Protein AF-A0A2E5UQ57-F1 (afdb_monomer)

Secondary structure (DSSP, 8-state):
-HHHHHHHHHHHHTT-TTSSS---------HHHHHHHHHHHHHTT-HHHHHHHHHHHHHH--S-S--HHHHHHHHHHHHHHHHTTTTSS-HHHHHHHHHHHHHHHT--TTHHHHHHHHHHH--STT--SSHHHHHHHHHHHHHHHHHHHH-TT----HHHHHHHHHHHHHH-TT-BTTTT-PPPTTS-----BHHHHHHHHHHHHHHTT-HHHHHHHHHTSTTGGGG---SSS---HHHHHHHHHHHTTS---

Radius of gyration: 22.96 Å; Cα contacts (8 Å, |Δi|>4): 269; chains: 1; bounding box: 76×49×54 Å

Nearest PDB structures (foldseek):
  3q5m-assembly1_A  TM=4.439E-01  e=1.462E-01  Escherichia coli K-12
  5w5h-assembly1_A  TM=3.289E-01  e=7.372E-02  Homo sapiens
  4in3-assembly1_D  TM=2.917E-01  e=8.679E-01  Saccharomyces cerevisiae

Solvent-accessible surface area (backbone atoms only — not comparable to full-atom values): 14410 Å² total; per-residue (Å²): 114,74,72,61,51,54,56,55,49,53,60,55,64,75,68,55,74,87,80,71,91,54,88,71,75,93,62,78,82,41,40,66,55,20,51,47,52,16,45,36,29,44,67,70,72,36,46,70,61,14,49,49,30,35,50,46,26,70,74,73,35,85,86,59,98,60,58,55,57,50,33,25,46,47,13,50,47,26,41,58,52,19,56,78,28,64,96,49,93,50,52,69,56,25,51,53,24,44,53,50,13,53,57,29,38,66,63,62,76,64,51,71,59,35,31,57,46,39,64,74,70,56,86,55,99,44,54,57,39,58,49,43,57,58,53,20,52,52,51,46,50,52,54,51,54,49,39,48,77,71,37,96,81,50,85,60,56,67,70,59,52,52,51,52,52,51,48,49,52,70,76,36,76,81,41,48,68,53,59,42,46,68,57,20,97,90,69,46,76,73,92,46,32,44,68,50,54,46,52,49,51,20,51,51,29,44,76,72,68,38,52,50,63,16,41,53,47,42,61,71,36,79,87,48,45,80,64,70,76,74,56,92,58,80,86,44,74,69,54,49,48,54,51,50,62,58,62,58,74,64,74,91,122

Foldseek 3Di:
DVVVVVVVVVVVVVPDPPPPDDPPPPDDCALVNLQQVLQQCVVVVNLVSSLVSLVCSVVVHDLDPDSLLSLLSLLVSLQVVLVVCPPHPPVVSNVVSLVSSLVSLPDDPPLVVQLVCQVPPPPDPLGDSNLSVLSSQVSNLVSLLVCVVPPPPRPGDVVVSLVSLVVSLVVCVFADNSRSYDAHPVRHDQGDGSLNSLLVSLVSCLVVVVNLVSVVSQCVRPVLVVLVQDSPDDDDPVSNVSSCVSSVPDDND

pLDDT: mean 85.2, std 15.58, range [35.97, 98.31]

Mean predicted aligned error: 8.98 Å

Structure (mmCIF, N/CA/C/O backbone):
data_AF-A0A2E5UQ57-F1
#
_entry.id   AF-A0A2E5UQ57-F1
#
loop_
_atom_site.group_PDB
_atom_site.id
_atom_site.type_symbol
_atom_site.label_atom_id
_atom_site.label_alt_id
_atom_site.label_comp_id
_atom_site.label_asym_id
_atom_site.label_entity_id
_atom_site.label_seq_id
_atom_site.pdbx_PDB_ins_code
_atom_site.Cartn_x
_atom_site.Cartn_y
_atom_site.Cartn_z
_atom_site.occupancy
_atom_site.B_iso_or_equiv
_atom_site.auth_seq_id
_atom_site.auth_comp_id
_atom_site.auth_asym_id
_atom_site.auth_atom_id
_atom_site.pdbx_PDB_model_num
ATOM 1 N N . MET A 1 1 ? 50.161 -32.351 -18.293 1.00 50.28 1 MET A N 1
ATOM 2 C CA . MET A 1 1 ? 49.317 -32.406 -19.510 1.00 50.28 1 MET A CA 1
ATOM 3 C C . MET A 1 1 ? 47.848 -32.733 -19.232 1.00 50.28 1 MET A C 1
ATOM 5 O O . MET A 1 1 ? 47.012 -32.069 -19.817 1.00 50.28 1 MET A O 1
ATOM 9 N N . LYS A 1 2 ? 47.493 -33.642 -18.305 1.00 45.88 2 LYS A N 1
ATOM 10 C CA . LYS A 1 2 ? 46.075 -33.927 -17.973 1.00 45.88 2 LYS A CA 1
ATOM 11 C C . LYS A 1 2 ? 45.285 -32.736 -17.386 1.00 45.88 2 LYS A C 1
ATOM 13 O O . LYS A 1 2 ? 44.123 -32.576 -17.715 1.00 45.88 2 LYS A O 1
ATOM 18 N N . LYS A 1 3 ? 45.921 -31.864 -16.587 1.00 48.56 3 LYS A N 1
ATOM 19 C CA . LYS A 1 3 ? 45.249 -30.699 -15.966 1.00 48.56 3 LYS A CA 1
ATOM 20 C C . LYS A 1 3 ? 44.938 -29.545 -16.938 1.00 48.56 3 LYS A C 1
ATOM 22 O O . LYS A 1 3 ? 43.965 -28.841 -16.731 1.00 48.56 3 LYS A O 1
ATOM 27 N N . ILE A 1 4 ? 45.724 -29.384 -18.008 1.00 58.31 4 ILE A N 1
ATOM 28 C CA . ILE A 1 4 ? 45.502 -28.338 -19.030 1.00 58.31 4 ILE A CA 1
ATOM 29 C C . ILE A 1 4 ? 44.366 -28.747 -19.982 1.00 58.31 4 ILE A C 1
ATOM 31 O O . ILE A 1 4 ? 43.589 -27.907 -20.417 1.00 58.31 4 ILE A O 1
ATOM 35 N N . ILE A 1 5 ? 44.216 -30.052 -20.233 1.00 56.56 5 ILE A N 1
ATOM 36 C CA . ILE A 1 5 ? 43.136 -30.604 -21.061 1.00 56.56 5 ILE A CA 1
ATOM 37 C C . ILE A 1 5 ? 41.765 -30.420 -20.390 1.00 56.56 5 ILE A C 1
ATOM 39 O O . ILE A 1 5 ? 40.806 -30.101 -21.080 1.00 56.56 5 ILE A O 1
ATOM 43 N N . CYS A 1 6 ? 41.670 -30.533 -19.058 1.00 55.44 6 CYS A N 1
ATOM 44 C CA . CYS A 1 6 ? 40.424 -30.255 -18.329 1.00 55.44 6 CYS A CA 1
ATOM 45 C C . CYS A 1 6 ? 39.986 -28.785 -18.430 1.00 55.44 6 CYS A C 1
ATOM 47 O O . CYS A 1 6 ? 38.798 -28.523 -18.555 1.00 55.44 6 CYS A O 1
ATOM 49 N N . ILE A 1 7 ? 40.932 -27.839 -18.422 1.00 59.50 7 ILE A N 1
ATOM 50 C CA . ILE A 1 7 ? 40.622 -26.406 -18.559 1.00 59.50 7 ILE A CA 1
ATOM 51 C C . ILE A 1 7 ? 40.141 -26.101 -19.984 1.00 59.50 7 ILE A C 1
ATOM 53 O O . ILE A 1 7 ? 39.163 -25.387 -20.162 1.00 59.50 7 ILE A O 1
ATOM 57 N N . TYR A 1 8 ? 40.763 -26.707 -20.998 1.00 54.94 8 TYR A N 1
ATOM 58 C CA . TYR A 1 8 ? 40.336 -26.540 -22.391 1.00 54.94 8 TYR A CA 1
ATOM 59 C C . TYR A 1 8 ? 38.981 -27.212 -22.680 1.00 54.94 8 TYR A C 1
ATOM 61 O O . TYR A 1 8 ? 38.191 -26.688 -23.453 1.00 54.94 8 TYR A O 1
ATOM 69 N N . LEU A 1 9 ? 38.678 -28.342 -22.029 1.00 56.22 9 LEU A N 1
ATOM 70 C CA . LEU A 1 9 ? 37.366 -28.995 -22.111 1.00 56.22 9 LEU A CA 1
ATOM 71 C C . LEU A 1 9 ? 36.252 -28.161 -21.468 1.00 56.22 9 LEU A C 1
ATOM 73 O O . LEU A 1 9 ? 35.160 -28.119 -22.023 1.00 56.22 9 LEU A O 1
ATOM 77 N N . LEU A 1 10 ? 36.525 -27.469 -20.356 1.00 57.84 10 LEU A N 1
ATOM 78 C CA . LEU A 1 10 ? 35.550 -26.567 -19.731 1.00 57.84 10 LEU A CA 1
ATOM 79 C C . LEU A 1 10 ? 35.256 -25.343 -20.611 1.00 57.84 10 LEU A C 1
ATOM 81 O O . LEU A 1 10 ? 34.096 -24.982 -20.752 1.00 57.84 10 LEU A O 1
ATOM 85 N N . PHE A 1 11 ? 36.270 -24.782 -21.281 1.00 56.91 11 PHE A N 1
ATOM 86 C CA . PHE A 1 11 ? 36.090 -23.664 -22.220 1.00 56.91 11 PHE A CA 1
ATOM 87 C C . PHE A 1 11 ? 35.356 -24.040 -23.519 1.00 56.91 11 PHE A C 1
ATOM 89 O O . PHE A 1 11 ? 34.727 -23.189 -24.137 1.00 56.91 11 PHE A O 1
ATOM 96 N N . VAL A 1 12 ? 35.444 -25.298 -23.964 1.00 56.09 12 VAL A N 1
ATOM 97 C CA . VAL A 1 12 ? 34.748 -25.765 -25.180 1.00 56.09 12 VAL A CA 1
ATOM 98 C C . VAL A 1 12 ? 33.316 -26.214 -24.869 1.00 56.09 12 VAL A C 1
ATOM 100 O O . VAL A 1 12 ? 32.432 -26.043 -25.704 1.00 56.09 12 VAL A O 1
ATOM 103 N N . LEU A 1 13 ? 33.062 -26.742 -23.666 1.00 50.97 13 LEU A N 1
ATOM 104 C CA . LEU A 1 13 ? 31.709 -27.067 -23.200 1.00 50.97 13 LEU A CA 1
ATOM 105 C C . LEU A 1 13 ? 30.900 -25.821 -22.812 1.00 50.97 13 LEU A C 1
ATOM 107 O O . LEU A 1 13 ? 29.682 -25.860 -22.907 1.00 50.97 13 LEU A O 1
ATOM 111 N N . SER A 1 14 ? 31.552 -24.711 -22.453 1.00 50.28 14 SER A N 1
ATOM 112 C CA . SER A 1 14 ? 30.885 -23.430 -22.181 1.00 50.28 14 SER A CA 1
ATOM 113 C C . SER A 1 14 ? 30.552 -22.616 -23.441 1.00 50.28 14 SER A C 1
ATOM 115 O O . SER A 1 14 ? 30.181 -21.455 -23.330 1.00 50.28 14 SER A O 1
ATOM 117 N N . CYS A 1 15 ? 30.758 -23.163 -24.645 1.00 48.81 15 CYS A N 1
ATOM 118 C CA . CYS A 1 15 ? 30.632 -22.413 -25.901 1.00 48.81 15 CYS A CA 1
ATOM 119 C C . CYS A 1 15 ? 29.845 -23.169 -26.984 1.00 48.81 15 CYS A C 1
ATOM 121 O O . CYS A 1 15 ? 30.069 -22.974 -28.179 1.00 48.81 15 CYS A O 1
ATOM 123 N N . ASN A 1 16 ? 28.931 -24.057 -26.583 1.00 36.78 16 ASN A N 1
ATOM 124 C CA . ASN A 1 16 ? 27.982 -24.670 -27.508 1.00 36.78 16 ASN A CA 1
ATOM 125 C C . ASN A 1 16 ? 26.602 -24.808 -26.831 1.00 36.78 16 ASN A C 1
ATOM 127 O O . ASN A 1 16 ? 26.370 -25.796 -26.132 1.00 36.78 16 ASN A O 1
ATOM 131 N N . PRO A 1 17 ? 25.692 -23.832 -27.006 1.00 44.03 17 PRO A N 1
ATOM 132 C CA . PRO A 1 17 ? 24.474 -23.718 -26.198 1.00 44.03 17 PRO A CA 1
ATOM 133 C C . PRO A 1 17 ? 23.373 -24.720 -26.589 1.00 44.03 17 PRO A C 1
ATOM 135 O O . PRO A 1 17 ? 22.333 -24.784 -25.957 1.00 44.03 17 PRO A O 1
ATOM 138 N N . SER A 1 18 ? 23.579 -25.553 -27.611 1.00 39.47 18 SER A N 1
ATOM 139 C CA . SER A 1 18 ? 22.487 -26.315 -28.237 1.00 39.47 18 SER A CA 1
ATOM 140 C C . SER A 1 18 ? 22.298 -27.759 -27.745 1.00 39.47 18 SER A C 1
ATOM 142 O O . SER A 1 18 ? 21.465 -28.472 -28.301 1.00 39.47 18 SER A O 1
ATOM 144 N N . TRP A 1 19 ? 23.046 -28.238 -26.738 1.00 44.38 19 TRP A N 1
ATOM 145 C CA . TRP A 1 19 ? 22.955 -29.654 -26.317 1.00 44.38 19 TRP A CA 1
ATOM 146 C C . TRP A 1 19 ? 22.793 -29.909 -24.809 1.00 44.38 19 TRP A C 1
ATOM 148 O O . TRP A 1 19 ? 22.501 -31.037 -24.415 1.00 44.38 19 TRP A O 1
ATOM 158 N N . PHE A 1 20 ? 22.903 -28.887 -23.961 1.00 38.56 20 PHE A N 1
ATOM 159 C CA . PHE A 1 20 ? 22.603 -28.988 -22.529 1.00 38.56 20 PHE A CA 1
ATOM 160 C C . PHE A 1 20 ? 21.553 -27.944 -22.137 1.00 38.56 20 PHE A C 1
ATOM 162 O O . PHE A 1 20 ? 21.868 -26.957 -21.497 1.00 38.56 20 PHE A O 1
ATOM 169 N N . GLY A 1 21 ? 20.314 -28.189 -22.571 1.00 37.03 21 GLY A N 1
ATOM 170 C CA . GLY A 1 21 ? 19.053 -27.798 -21.925 1.00 37.03 21 GLY A CA 1
ATOM 171 C C . GLY A 1 21 ? 19.007 -26.571 -21.010 1.00 37.03 21 GLY A C 1
ATOM 172 O O . GLY A 1 21 ? 18.523 -26.704 -19.892 1.00 37.03 21 GLY A O 1
ATOM 173 N N . LEU A 1 22 ? 19.427 -25.413 -21.503 1.00 35.97 22 LEU A N 1
ATOM 174 C CA . LEU A 1 22 ? 18.891 -24.109 -21.136 1.00 35.97 22 LEU A CA 1
ATOM 175 C C . LEU A 1 22 ? 18.822 -23.346 -22.456 1.00 35.97 22 LEU A C 1
ATOM 177 O O . LEU A 1 22 ? 19.858 -22.969 -23.003 1.00 35.97 22 LEU A O 1
ATOM 181 N N . ASP A 1 23 ? 17.622 -23.186 -23.008 1.00 36.41 23 ASP A N 1
ATOM 182 C CA . ASP A 1 23 ? 17.391 -22.059 -23.904 1.00 36.41 23 ASP A CA 1
ATOM 183 C C . ASP A 1 23 ? 17.504 -20.821 -23.001 1.00 36.41 23 ASP A C 1
ATOM 185 O O . ASP A 1 23 ? 16.518 -20.370 -22.430 1.00 36.41 23 ASP A O 1
ATOM 189 N N . GLU A 1 24 ? 18.733 -20.348 -22.761 1.00 41.22 24 GLU A N 1
ATOM 190 C CA . GLU A 1 24 ? 18.940 -18.984 -22.287 1.00 41.22 24 GLU A CA 1
ATOM 191 C C . GLU A 1 24 ? 18.297 -18.107 -23.353 1.00 41.22 24 GLU A C 1
ATOM 193 O O . GLU A 1 24 ? 18.766 -18.059 -24.495 1.00 41.22 24 GLU A O 1
ATOM 198 N N . GLU A 1 25 ? 17.167 -17.495 -23.017 1.00 41.41 25 GLU A N 1
ATOM 199 C CA . GLU A 1 25 ? 16.571 -16.474 -23.853 1.00 41.41 25 GLU A CA 1
ATOM 200 C C . GLU A 1 25 ? 17.659 -15.419 -24.069 1.00 41.41 25 GLU A C 1
ATOM 202 O O . GLU A 1 25 ? 18.120 -14.769 -23.134 1.00 41.41 25 GLU A O 1
ATOM 207 N N . ILE A 1 26 ? 18.154 -15.309 -25.304 1.00 41.38 26 ILE A N 1
ATOM 208 C CA . ILE A 1 26 ? 19.153 -14.312 -25.707 1.00 41.38 26 ILE A CA 1
ATOM 209 C C . ILE A 1 26 ? 18.414 -12.968 -25.843 1.00 41.38 26 ILE A C 1
ATOM 211 O O . ILE A 1 26 ? 18.356 -12.369 -26.917 1.00 41.38 26 ILE A O 1
ATOM 215 N N . GLY A 1 27 ? 17.762 -12.549 -24.762 1.00 55.09 27 GLY A N 1
ATOM 216 C CA . GLY A 1 27 ? 17.191 -11.231 -24.563 1.00 55.09 27 GLY A CA 1
ATOM 217 C C . GLY A 1 27 ? 18.235 -10.342 -23.900 1.00 55.09 27 GLY A C 1
ATOM 218 O O . GLY A 1 27 ? 19.006 -10.784 -23.049 1.00 55.09 27 GLY A O 1
ATOM 219 N N . ILE A 1 28 ? 18.309 -9.084 -24.324 1.00 68.75 28 ILE A N 1
ATOM 220 C CA . ILE A 1 28 ? 18.987 -8.061 -23.527 1.00 68.75 28 ILE A CA 1
ATOM 221 C C . ILE A 1 28 ? 18.106 -7.874 -22.291 1.00 68.75 28 ILE A C 1
ATOM 223 O O . ILE A 1 28 ? 16.923 -7.611 -22.472 1.00 68.75 28 ILE A O 1
ATOM 227 N N . TYR A 1 29 ? 18.669 -8.039 -21.089 1.00 79.38 29 TYR A N 1
ATOM 228 C CA . TYR A 1 29 ? 17.967 -7.768 -19.831 1.00 79.38 29 TYR A CA 1
ATOM 229 C C . TYR A 1 29 ? 17.327 -6.377 -19.894 1.00 79.38 29 TYR A C 1
ATOM 231 O O . TYR A 1 29 ? 18.040 -5.378 -20.017 1.00 79.38 29 TYR A O 1
ATOM 239 N N . SER A 1 30 ? 15.998 -6.348 -19.891 1.00 86.44 30 SER A N 1
ATOM 240 C CA . SER A 1 30 ? 15.190 -5.141 -20.040 1.00 86.44 30 SER A CA 1
ATOM 241 C C . SER A 1 30 ? 14.750 -4.594 -18.687 1.00 86.44 30 SER A C 1
ATOM 243 O O . SER A 1 30 ? 14.771 -5.298 -17.671 1.00 86.44 30 SER A O 1
ATOM 245 N N . TYR A 1 31 ? 14.289 -3.345 -18.680 1.00 87.94 31 TYR A N 1
ATOM 246 C CA . TYR A 1 31 ? 13.636 -2.748 -17.516 1.00 87.94 31 TYR A CA 1
ATOM 247 C C . TYR A 1 31 ? 12.517 -3.649 -16.961 1.00 87.94 31 TYR A C 1
ATOM 249 O O . TYR A 1 31 ? 12.440 -3.902 -15.759 1.00 87.94 31 TYR A O 1
ATOM 257 N N . HIS A 1 32 ? 11.673 -4.184 -17.846 1.00 86.38 32 HIS A N 1
ATOM 258 C CA . HIS A 1 32 ? 10.521 -4.998 -17.464 1.00 86.38 32 HIS A CA 1
ATOM 259 C C . HIS A 1 32 ? 10.899 -6.395 -16.954 1.00 86.38 32 HIS A C 1
ATOM 261 O O . HIS A 1 32 ? 10.228 -6.893 -16.048 1.00 86.38 32 HIS A O 1
ATOM 267 N N . ASP A 1 33 ? 11.979 -6.998 -17.467 1.00 86.50 33 ASP A N 1
ATOM 268 C CA . ASP A 1 33 ? 12.486 -8.281 -16.954 1.00 86.50 33 ASP A CA 1
ATOM 269 C C . ASP A 1 33 ? 12.888 -8.150 -15.487 1.00 86.50 33 ASP A C 1
ATOM 271 O O . ASP A 1 33 ? 12.562 -8.999 -14.660 1.00 86.50 33 ASP A O 1
ATOM 275 N N . GLY A 1 34 ? 13.550 -7.048 -15.138 1.00 90.38 34 GLY A N 1
ATOM 276 C CA . GLY A 1 34 ? 13.954 -6.803 -13.765 1.00 90.38 34 GLY A CA 1
ATOM 277 C C . GLY A 1 34 ? 12.789 -6.554 -12.810 1.00 90.38 34 GLY A C 1
ATOM 278 O O . GLY A 1 34 ? 12.824 -7.038 -11.679 1.00 90.38 34 GLY A O 1
ATOM 279 N N . LEU A 1 35 ? 11.713 -5.896 -13.259 1.00 90.94 35 LEU A N 1
ATOM 280 C CA . LEU A 1 35 ? 10.471 -5.828 -12.478 1.00 90.94 35 LEU A CA 1
ATOM 281 C C . LEU A 1 35 ? 9.862 -7.218 -12.273 1.00 90.94 35 LEU A C 1
ATOM 283 O O . LEU A 1 35 ? 9.427 -7.536 -11.166 1.00 90.94 35 LEU A O 1
ATOM 287 N N . ALA A 1 36 ? 9.833 -8.048 -13.315 1.00 89.12 36 ALA A N 1
ATOM 288 C CA . ALA A 1 36 ? 9.269 -9.388 -13.228 1.00 89.12 36 ALA A CA 1
ATOM 289 C C . ALA A 1 36 ? 10.067 -10.284 -12.267 1.00 89.12 36 ALA A C 1
ATOM 291 O O . ALA A 1 36 ? 9.480 -10.875 -11.360 1.00 89.12 36 ALA A O 1
ATOM 292 N N . PHE A 1 37 ? 11.396 -10.319 -12.394 1.00 90.94 37 PHE A N 1
ATOM 293 C CA . PHE A 1 37 ? 12.261 -11.097 -11.500 1.00 90.94 37 PHE A CA 1
ATOM 294 C C . PHE A 1 37 ? 12.242 -10.587 -10.061 1.00 90.94 37 PHE A C 1
ATOM 296 O O . PHE A 1 37 ? 12.379 -11.378 -9.126 1.00 90.94 37 PHE A O 1
ATOM 303 N N . ALA A 1 38 ? 12.038 -9.284 -9.853 1.00 94.56 38 ALA A N 1
ATOM 304 C CA . ALA A 1 38 ? 11.854 -8.748 -8.514 1.00 94.56 38 ALA A CA 1
ATOM 305 C C . ALA A 1 38 ? 10.579 -9.283 -7.852 1.00 94.56 38 ALA A C 1
ATOM 307 O O . ALA A 1 38 ? 10.631 -9.699 -6.696 1.00 94.56 38 ALA A O 1
ATOM 308 N N . TRP A 1 39 ? 9.453 -9.313 -8.575 1.00 93.06 39 TRP A N 1
ATOM 309 C CA . TRP A 1 39 ? 8.210 -9.892 -8.058 1.00 93.06 39 TRP A CA 1
ATOM 310 C C . TRP A 1 39 ? 8.324 -11.400 -7.837 1.00 93.06 39 TRP A C 1
ATOM 312 O O . TRP A 1 39 ? 7.863 -11.888 -6.811 1.00 93.06 39 TRP A O 1
ATOM 322 N N . GLU A 1 40 ? 8.995 -12.127 -8.730 1.00 91.31 40 GLU A N 1
ATOM 323 C CA . GLU A 1 40 ? 9.282 -13.550 -8.522 1.00 91.31 40 GLU A CA 1
ATOM 324 C C . GLU A 1 40 ? 10.086 -13.774 -7.231 1.00 91.31 40 GLU A C 1
ATOM 326 O O . GLU A 1 40 ? 9.649 -14.517 -6.354 1.00 91.31 40 GLU A O 1
ATOM 331 N N . SER A 1 41 ? 11.190 -13.042 -7.054 1.00 94.19 41 SER A N 1
ATOM 332 C CA . SER A 1 41 ? 12.039 -13.124 -5.852 1.00 94.19 41 SER A CA 1
ATOM 333 C C . SER A 1 41 ? 11.291 -12.728 -4.576 1.00 94.19 41 SER A C 1
ATOM 335 O O . SER A 1 41 ? 11.515 -13.303 -3.512 1.00 94.19 41 SER A O 1
ATOM 337 N N . PHE A 1 42 ? 10.379 -11.756 -4.672 1.00 95.56 42 PHE A N 1
ATOM 338 C CA . PHE A 1 42 ? 9.508 -11.359 -3.570 1.00 95.56 42 PHE A CA 1
ATOM 339 C C . PHE A 1 42 ? 8.634 -12.526 -3.090 1.00 95.56 42 PHE A C 1
ATOM 341 O O . PHE A 1 42 ? 8.524 -12.741 -1.885 1.00 95.56 42 PHE A O 1
ATOM 348 N N . PHE A 1 43 ? 8.045 -13.304 -4.006 1.00 94.06 43 PHE A N 1
ATOM 349 C CA . PHE A 1 43 ? 7.225 -14.466 -3.644 1.00 94.06 43 PHE A CA 1
ATOM 350 C C . PHE A 1 43 ? 8.043 -15.635 -3.076 1.00 94.06 43 PHE A C 1
ATOM 352 O O . PHE A 1 43 ? 7.480 -16.503 -2.412 1.00 94.06 43 PHE A O 1
ATOM 359 N N . GLU A 1 44 ? 9.362 -15.637 -3.279 1.00 92.88 44 GLU A N 1
ATOM 360 C CA . GLU A 1 44 ? 10.305 -16.561 -2.638 1.00 92.88 44 GLU A CA 1
ATOM 361 C C . GLU A 1 44 ? 10.817 -16.065 -1.267 1.00 92.88 44 GLU A C 1
ATOM 363 O O . GLU A 1 44 ? 11.712 -16.680 -0.685 1.00 92.88 44 GLU A O 1
ATOM 368 N N . ASP A 1 45 ? 10.258 -14.965 -0.741 1.00 92.38 45 ASP A N 1
ATOM 369 C CA . ASP A 1 45 ? 10.696 -14.269 0.478 1.00 92.38 45 ASP A CA 1
ATOM 370 C C . ASP A 1 45 ? 12.149 -13.732 0.420 1.00 92.38 45 ASP A C 1
ATOM 372 O O . ASP A 1 45 ? 12.727 -13.366 1.451 1.00 92.38 45 ASP A O 1
ATOM 376 N N . ASP A 1 46 ? 12.754 -13.621 -0.771 1.00 95.69 46 ASP A N 1
ATOM 377 C CA . ASP A 1 46 ? 14.086 -13.029 -0.966 1.00 95.69 46 ASP A CA 1
ATOM 378 C C . ASP A 1 46 ? 13.983 -11.538 -1.323 1.00 95.69 46 ASP A C 1
ATOM 380 O O . ASP A 1 46 ? 14.209 -11.090 -2.452 1.00 95.69 46 ASP A O 1
ATOM 384 N N . TYR A 1 47 ? 13.633 -10.735 -0.313 1.00 96.38 47 TYR A N 1
ATOM 385 C CA . TYR A 1 47 ? 13.494 -9.283 -0.459 1.00 96.38 47 TYR A CA 1
ATOM 386 C C . TYR A 1 47 ? 14.801 -8.595 -0.882 1.00 96.38 47 TYR A C 1
ATOM 388 O O . TYR A 1 47 ? 14.761 -7.573 -1.563 1.00 96.38 47 TYR A O 1
ATOM 396 N N . ASP A 1 48 ? 15.961 -9.114 -0.469 1.00 97.25 48 ASP A N 1
ATOM 397 C CA . ASP A 1 48 ? 17.264 -8.553 -0.843 1.00 97.25 48 ASP A CA 1
ATOM 398 C C . ASP A 1 48 ? 17.525 -8.721 -2.340 1.00 97.25 48 ASP A C 1
ATOM 400 O O . ASP A 1 48 ? 17.914 -7.764 -3.017 1.00 97.25 48 ASP A O 1
ATOM 404 N N . LEU A 1 49 ? 17.282 -9.920 -2.869 1.00 97.00 49 LEU A N 1
ATOM 405 C CA . LEU A 1 49 ? 17.390 -10.188 -4.295 1.00 97.00 49 LEU A CA 1
ATOM 406 C C . LEU A 1 49 ? 16.366 -9.375 -5.096 1.00 97.00 49 LEU A C 1
ATOM 408 O O . LEU A 1 49 ? 16.744 -8.740 -6.082 1.00 97.00 49 LEU A O 1
ATOM 412 N N . ALA A 1 50 ? 15.116 -9.307 -4.629 1.00 97.38 50 ALA A N 1
ATOM 413 C CA . ALA A 1 50 ? 14.070 -8.508 -5.260 1.00 97.38 50 ALA A CA 1
ATOM 414 C C . ALA A 1 50 ? 14.468 -7.026 -5.390 1.00 97.38 50 ALA A C 1
ATOM 416 O O . ALA A 1 50 ? 14.364 -6.435 -6.465 1.00 97.38 50 ALA A O 1
ATOM 417 N N . ILE A 1 51 ? 14.988 -6.431 -4.310 1.00 98.31 51 ILE A N 1
ATOM 418 C CA . ILE A 1 51 ? 15.468 -5.041 -4.302 1.00 98.31 51 ILE A CA 1
ATOM 419 C C . ILE A 1 51 ? 16.618 -4.855 -5.298 1.00 98.31 51 ILE A C 1
ATOM 421 O O . ILE A 1 51 ? 16.632 -3.869 -6.038 1.00 98.31 51 ILE A O 1
ATOM 425 N N . ASN A 1 52 ? 17.564 -5.797 -5.356 1.00 97.44 52 ASN A N 1
ATOM 426 C CA . ASN A 1 52 ? 18.693 -5.720 -6.284 1.00 97.44 52 ASN A CA 1
ATOM 427 C C . ASN A 1 52 ? 18.241 -5.745 -7.750 1.00 97.44 52 ASN A C 1
ATOM 429 O O . ASN A 1 52 ? 18.756 -4.955 -8.539 1.00 97.44 52 ASN A O 1
ATOM 433 N N . TYR A 1 53 ? 17.259 -6.579 -8.110 1.00 96.38 53 TYR A N 1
ATOM 434 C CA . TYR A 1 53 ? 16.710 -6.595 -9.470 1.00 96.38 53 TYR A CA 1
ATOM 435 C C . TYR A 1 53 ? 16.124 -5.244 -9.871 1.00 96.38 53 TYR A C 1
ATOM 437 O O . TYR A 1 53 ? 16.404 -4.751 -10.969 1.00 96.38 53 TYR A O 1
ATOM 445 N N . ILE A 1 54 ? 15.376 -4.591 -8.977 1.00 96.75 54 ILE A N 1
ATOM 446 C CA . ILE A 1 54 ? 14.834 -3.265 -9.276 1.00 96.75 54 ILE A CA 1
ATOM 447 C C . ILE A 1 54 ? 15.938 -2.210 -9.376 1.00 96.75 54 ILE A C 1
ATOM 449 O O . ILE A 1 54 ? 15.917 -1.400 -10.301 1.00 96.75 54 ILE A O 1
ATOM 453 N N . ILE A 1 55 ? 16.932 -2.226 -8.482 1.00 96.38 55 ILE A N 1
ATOM 454 C CA . ILE A 1 55 ? 18.071 -1.300 -8.567 1.00 96.38 55 ILE A CA 1
ATOM 455 C C . ILE A 1 55 ? 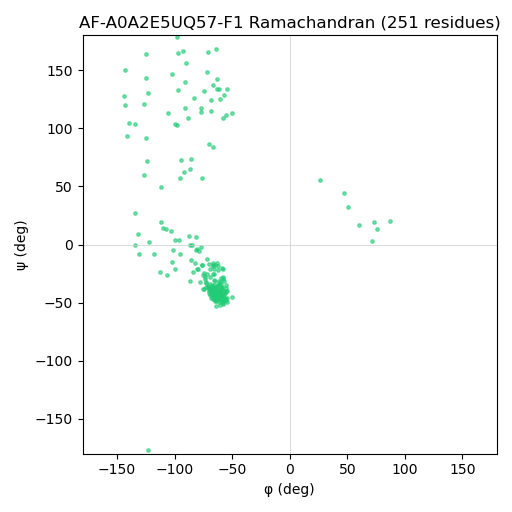18.790 -1.468 -9.910 1.00 96.38 55 ILE A C 1
ATOM 457 O O . ILE A 1 55 ? 18.982 -0.475 -10.608 1.00 96.38 55 ILE A O 1
ATOM 461 N N . SER A 1 56 ? 19.107 -2.700 -10.318 1.00 93.19 56 SER A N 1
ATOM 462 C CA . SER A 1 56 ? 19.721 -2.964 -11.623 1.00 93.19 56 SER A CA 1
ATOM 463 C C . SER A 1 56 ? 18.816 -2.538 -12.782 1.00 93.19 56 SER A C 1
ATOM 465 O O . SER A 1 56 ? 19.319 -2.004 -13.765 1.00 93.19 56 SER A O 1
ATOM 467 N N . SER A 1 57 ? 17.490 -2.669 -12.659 1.00 91.94 57 SER A N 1
ATOM 468 C CA . SER A 1 57 ? 16.542 -2.151 -13.662 1.00 91.94 57 SER A CA 1
ATOM 469 C C . SER A 1 57 ? 16.673 -0.639 -13.837 1.00 91.94 57 SER A C 1
ATOM 471 O O . SER A 1 57 ? 16.673 -0.148 -14.957 1.00 91.94 57 SER A O 1
ATOM 473 N N . ILE A 1 58 ? 16.836 0.106 -12.744 1.00 93.44 58 ILE A N 1
ATOM 474 C CA . ILE A 1 58 ? 16.983 1.568 -12.775 1.00 93.44 58 ILE A CA 1
ATOM 475 C C . ILE A 1 58 ? 18.375 1.983 -13.277 1.00 93.44 58 ILE A C 1
ATOM 477 O O . ILE A 1 58 ? 18.509 2.993 -13.965 1.00 93.44 58 ILE A O 1
ATOM 481 N N . THR A 1 59 ? 19.434 1.255 -12.904 1.00 91.81 59 THR A N 1
ATOM 482 C CA . THR A 1 59 ? 20.818 1.714 -13.119 1.00 91.81 59 THR A CA 1
ATOM 483 C C . THR A 1 59 ? 21.525 1.114 -14.327 1.00 91.81 59 THR A C 1
ATOM 485 O O . THR A 1 59 ? 22.535 1.670 -14.759 1.00 91.81 59 THR A O 1
ATOM 488 N N . GLU A 1 60 ? 21.066 -0.030 -14.834 1.00 87.12 60 GLU A N 1
ATOM 489 C CA . GLU A 1 60 ? 21.783 -0.818 -15.850 1.00 87.12 60 GLU A CA 1
ATOM 490 C C . GLU A 1 60 ? 21.016 -0.966 -17.168 1.00 87.12 60 GLU A C 1
ATOM 492 O O . GLU A 1 60 ? 21.593 -1.442 -18.147 1.00 87.12 60 GLU A O 1
ATOM 497 N N . THR A 1 61 ? 19.751 -0.543 -17.217 1.00 83.00 61 THR A N 1
ATOM 498 C CA . THR A 1 61 ? 18.922 -0.615 -18.424 1.00 83.00 61 THR A CA 1
ATOM 499 C C . THR A 1 61 ? 18.818 0.757 -19.100 1.00 83.00 61 THR A C 1
ATOM 501 O O . THR A 1 61 ? 18.892 1.798 -18.447 1.00 83.00 61 THR A O 1
ATOM 504 N N . GLU A 1 62 ? 18.727 0.771 -20.432 1.00 81.88 62 GLU A N 1
ATOM 505 C CA . GLU A 1 62 ? 18.626 1.999 -21.247 1.00 81.88 62 GLU A CA 1
ATOM 506 C C . GLU A 1 62 ? 17.358 2.013 -22.122 1.00 81.88 62 GLU A C 1
ATOM 508 O O . GLU A 1 62 ? 17.163 2.927 -22.925 1.00 81.88 62 GLU A O 1
ATOM 513 N N . ASP A 1 63 ? 16.519 0.982 -22.015 1.00 81.31 63 ASP A N 1
ATOM 514 C CA . ASP A 1 63 ? 15.335 0.768 -22.846 1.00 81.31 63 ASP A CA 1
ATOM 515 C C . ASP A 1 63 ? 14.083 1.491 -22.334 1.00 81.31 63 ASP A C 1
ATOM 517 O O . ASP A 1 63 ? 13.144 1.655 -23.108 1.00 81.31 63 ASP A O 1
ATOM 521 N N . GLU A 1 64 ? 14.097 1.987 -21.093 1.00 84.12 64 GLU A N 1
ATOM 522 C CA . GLU A 1 64 ? 12.987 2.725 -20.489 1.00 84.12 64 GLU A CA 1
ATOM 523 C C . GLU A 1 64 ? 13.449 4.093 -19.934 1.00 84.12 64 GLU A C 1
ATOM 525 O O . GLU A 1 64 ? 14.337 4.150 -19.078 1.00 84.12 64 GLU A O 1
ATOM 530 N N . PRO A 1 65 ? 12.878 5.221 -20.404 1.00 86.94 65 PRO A N 1
ATOM 531 C CA . PRO A 1 65 ? 13.191 6.552 -19.879 1.00 86.94 65 PRO A CA 1
ATOM 532 C C . PRO A 1 65 ? 12.550 6.883 -18.519 1.00 86.94 65 PRO A C 1
ATOM 534 O O . PRO A 1 65 ? 12.996 7.844 -17.879 1.00 86.94 65 PRO A O 1
ATOM 537 N N . TYR A 1 66 ? 11.516 6.153 -18.084 1.00 91.62 66 TYR A N 1
ATOM 538 C CA . TYR A 1 66 ? 10.762 6.456 -16.864 1.00 91.62 66 TYR A CA 1
ATOM 539 C C . TYR A 1 66 ? 10.736 5.287 -15.874 1.00 91.62 66 TYR A C 1
ATOM 541 O O . TYR A 1 66 ? 10.365 4.165 -16.200 1.00 91.62 66 TYR A O 1
ATOM 549 N N . PHE A 1 67 ? 11.053 5.558 -14.607 1.00 93.25 67 PHE A N 1
ATOM 550 C CA . PHE A 1 67 ? 11.252 4.511 -13.594 1.00 93.25 67 PHE A CA 1
ATOM 551 C C . PHE A 1 67 ? 10.155 4.456 -12.521 1.00 93.25 67 PHE A C 1
ATOM 553 O O . PHE A 1 67 ? 10.335 3.814 -11.487 1.00 93.25 67 PHE A O 1
ATOM 560 N N . ASN A 1 68 ? 9.014 5.114 -12.729 1.00 94.56 68 ASN A N 1
ATOM 561 C CA . ASN A 1 68 ? 7.975 5.283 -11.709 1.00 94.56 68 ASN A CA 1
ATOM 562 C C . ASN A 1 68 ? 7.455 3.944 -11.160 1.00 94.56 68 ASN A C 1
ATOM 564 O O . ASN A 1 68 ? 7.279 3.806 -9.948 1.00 94.56 68 ASN A O 1
ATOM 568 N N . SER A 1 69 ? 7.283 2.934 -12.021 1.00 93.31 69 SER A N 1
ATOM 569 C CA . SER A 1 69 ? 6.869 1.591 -11.589 1.00 93.31 69 SER A CA 1
ATOM 570 C C . SER A 1 69 ? 7.934 0.896 -10.725 1.00 93.31 69 SER A C 1
ATOM 572 O O . SER A 1 69 ? 7.616 0.275 -9.709 1.00 93.31 69 SER A O 1
ATOM 574 N N . ALA A 1 70 ? 9.214 1.083 -11.052 1.00 94.94 70 ALA A N 1
ATOM 575 C CA . ALA A 1 70 ? 10.344 0.555 -10.290 1.00 94.94 70 ALA A CA 1
ATOM 576 C C . ALA A 1 70 ? 10.453 1.212 -8.908 1.00 94.94 70 ALA A C 1
ATOM 578 O O . ALA A 1 70 ? 10.576 0.512 -7.906 1.00 94.94 70 ALA A O 1
ATOM 579 N N . TYR A 1 71 ? 10.327 2.537 -8.822 1.00 97.25 71 TYR A N 1
ATOM 580 C CA . TYR A 1 71 ? 10.325 3.242 -7.538 1.00 97.25 71 TYR A CA 1
ATOM 581 C C . TYR A 1 71 ? 9.129 2.857 -6.663 1.00 97.25 71 TYR A C 1
ATOM 583 O O . TYR A 1 71 ? 9.307 2.554 -5.483 1.00 97.25 71 TYR A O 1
ATOM 591 N N . SER A 1 72 ? 7.924 2.767 -7.238 1.00 96.75 72 SER A N 1
ATOM 592 C CA . SER A 1 72 ? 6.759 2.249 -6.510 1.00 96.75 72 SER A CA 1
ATOM 593 C C . SER A 1 72 ? 7.006 0.822 -6.009 1.00 96.75 72 SER A C 1
ATOM 595 O O . SER A 1 72 ? 6.705 0.509 -4.859 1.00 96.75 72 SER A O 1
ATOM 597 N N . THR A 1 73 ? 7.607 -0.035 -6.839 1.00 96.00 73 THR A N 1
ATOM 598 C CA . THR A 1 73 ? 7.952 -1.415 -6.468 1.00 96.00 73 THR A CA 1
ATOM 599 C C . THR A 1 73 ? 8.972 -1.456 -5.331 1.00 96.00 73 THR A C 1
ATOM 601 O O . THR A 1 73 ? 8.735 -2.152 -4.348 1.00 96.00 73 THR A O 1
ATOM 604 N N . LEU A 1 74 ? 10.056 -0.671 -5.384 1.00 97.88 74 LEU A N 1
ATOM 605 C CA . LEU A 1 74 ? 11.014 -0.574 -4.274 1.00 97.88 74 LEU A CA 1
ATOM 606 C C . LEU A 1 74 ? 10.344 -0.125 -2.976 1.00 97.88 74 LEU A C 1
ATOM 608 O O . LEU A 1 74 ? 10.663 -0.669 -1.921 1.00 97.88 74 LEU A O 1
ATOM 612 N N . GLY A 1 75 ? 9.410 0.829 -3.048 1.00 98.00 75 GLY A N 1
ATOM 613 C CA . GLY A 1 75 ? 8.626 1.264 -1.894 1.00 98.00 75 GLY A CA 1
ATOM 614 C C . GLY A 1 75 ? 7.927 0.090 -1.210 1.00 98.00 75 GLY A C 1
ATOM 615 O O . GLY A 1 75 ? 8.092 -0.128 -0.009 1.00 98.00 75 GLY A O 1
ATOM 616 N N . TRP A 1 76 ? 7.232 -0.737 -1.992 1.00 97.44 76 TRP A N 1
ATOM 617 C CA . TRP A 1 76 ? 6.579 -1.944 -1.487 1.00 97.44 76 TRP A CA 1
ATOM 618 C C . TRP A 1 76 ? 7.564 -2.985 -0.965 1.00 97.44 76 TRP A C 1
ATOM 620 O O . TRP A 1 76 ? 7.373 -3.485 0.141 1.00 97.44 76 TRP A O 1
ATOM 630 N N . LEU A 1 77 ? 8.634 -3.288 -1.702 1.00 97.75 77 LEU A N 1
ATOM 631 C CA . LEU A 1 77 ? 9.640 -4.262 -1.270 1.00 97.75 77 LEU A CA 1
ATOM 632 C C . LEU A 1 77 ? 10.274 -3.861 0.066 1.00 97.75 77 LEU A C 1
ATOM 634 O O . LEU A 1 77 ? 10.411 -4.699 0.957 1.00 97.75 77 LEU A O 1
ATOM 638 N N . TYR A 1 78 ? 10.608 -2.581 0.246 1.00 98.19 78 TYR A N 1
ATOM 639 C CA . TYR A 1 78 ? 11.108 -2.074 1.520 1.00 98.19 78 TYR A CA 1
ATOM 640 C C . TYR A 1 78 ? 10.057 -2.149 2.626 1.00 98.19 78 TYR A C 1
ATOM 642 O O . TYR A 1 78 ? 10.383 -2.565 3.739 1.00 98.19 78 TYR A O 1
ATOM 650 N N . LEU A 1 79 ? 8.798 -1.815 2.335 1.00 95.56 79 LEU A N 1
ATOM 651 C CA . LEU A 1 79 ? 7.718 -1.902 3.314 1.00 95.56 79 LEU A CA 1
ATOM 652 C C . LEU A 1 79 ? 7.513 -3.347 3.795 1.00 95.56 79 LEU A C 1
ATOM 654 O O . LEU A 1 79 ? 7.544 -3.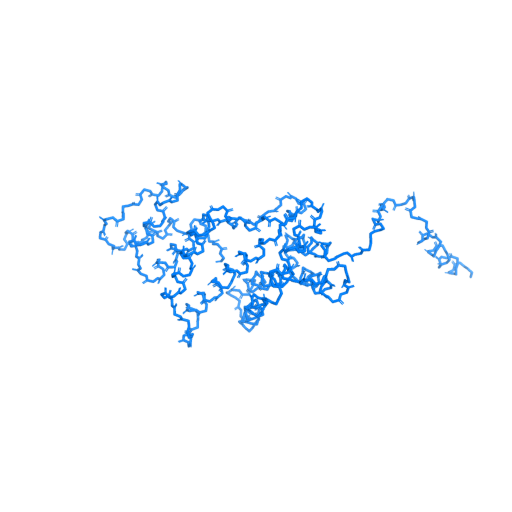597 5.001 1.00 95.56 79 LEU A O 1
ATOM 658 N N . PHE A 1 80 ? 7.408 -4.313 2.880 1.00 94.88 80 PHE A N 1
ATOM 659 C CA . PHE A 1 80 ? 7.297 -5.735 3.219 1.00 94.88 80 PHE A CA 1
ATOM 660 C C . PHE A 1 80 ? 8.528 -6.248 3.967 1.00 94.88 80 PHE A C 1
ATOM 662 O O . PHE A 1 80 ? 8.401 -6.915 4.995 1.00 94.88 80 PHE A O 1
ATOM 669 N N . LYS A 1 81 ? 9.730 -5.862 3.530 1.00 95.88 81 LYS A N 1
ATOM 670 C CA . LYS A 1 81 ? 10.966 -6.204 4.234 1.00 95.88 81 LYS A CA 1
ATOM 671 C C . LYS A 1 81 ? 10.984 -5.655 5.659 1.00 95.88 81 LYS A C 1
ATOM 673 O O . LYS A 1 81 ? 11.451 -6.345 6.565 1.00 95.88 81 LYS A O 1
ATOM 678 N N . SER A 1 82 ? 10.447 -4.455 5.889 1.00 94.25 82 SER A N 1
ATOM 679 C CA . SER A 1 82 ? 10.348 -3.870 7.232 1.00 94.25 82 SER A CA 1
ATOM 680 C C . SER A 1 82 ? 9.513 -4.736 8.183 1.00 94.25 82 SER A C 1
ATOM 682 O O . SER A 1 82 ? 9.856 -4.860 9.362 1.00 94.25 82 SER A O 1
ATOM 684 N N . ASN A 1 83 ? 8.483 -5.416 7.665 1.00 90.69 83 ASN A N 1
ATOM 685 C CA . ASN A 1 83 ? 7.597 -6.263 8.463 1.00 90.69 83 ASN A CA 1
ATOM 686 C C . ASN A 1 83 ? 8.315 -7.496 9.027 1.00 90.69 83 ASN A C 1
ATOM 688 O O . ASN A 1 83 ? 7.967 -7.962 10.111 1.00 90.69 83 ASN A O 1
ATOM 692 N N . THR A 1 84 ? 9.389 -7.959 8.378 1.00 93.19 84 THR A N 1
ATOM 693 C CA . THR A 1 84 ? 10.230 -9.058 8.894 1.00 93.19 84 THR A CA 1
ATOM 694 C C . THR A 1 84 ? 10.927 -8.721 10.222 1.00 93.19 84 THR A C 1
ATOM 696 O O . THR A 1 84 ? 11.373 -9.620 10.937 1.00 93.19 84 THR A O 1
ATOM 699 N N . PHE A 1 85 ? 10.990 -7.435 10.590 1.00 91.94 85 PHE A N 1
ATOM 700 C CA . PHE A 1 85 ? 11.598 -6.951 11.830 1.00 91.94 85 PHE A CA 1
ATOM 701 C C . PHE A 1 85 ? 10.575 -6.615 12.930 1.00 91.94 85 PHE A C 1
ATOM 703 O O . PHE A 1 85 ? 10.982 -6.310 14.058 1.00 91.94 85 PHE A O 1
ATOM 710 N N . ILE A 1 86 ? 9.265 -6.695 12.661 1.00 87.62 86 ILE A N 1
ATOM 711 C CA . ILE A 1 86 ? 8.221 -6.451 13.669 1.00 87.62 86 ILE A CA 1
ATOM 712 C C . ILE A 1 86 ? 8.343 -7.475 14.804 1.00 87.62 86 ILE A C 1
ATOM 714 O O . ILE A 1 86 ? 8.521 -8.670 14.587 1.00 87.62 86 ILE A O 1
ATOM 718 N N . GLY A 1 87 ? 8.276 -6.997 16.051 1.00 85.12 87 GLY A N 1
ATOM 719 C CA . GLY A 1 87 ? 8.415 -7.844 17.241 1.00 85.12 87 GLY A CA 1
ATOM 720 C C . GLY A 1 87 ? 9.836 -8.366 17.499 1.00 85.12 87 GLY A C 1
ATOM 721 O O . GLY A 1 87 ? 10.041 -9.108 18.460 1.00 85.12 87 GLY A O 1
ATOM 722 N N . THR A 1 88 ? 10.820 -7.973 16.684 1.00 90.69 88 THR A N 1
ATOM 723 C CA . THR A 1 88 ? 12.236 -8.297 16.901 1.00 90.69 88 THR A CA 1
ATOM 724 C C . THR A 1 88 ? 12.952 -7.199 17.696 1.00 90.69 88 THR A C 1
ATOM 726 O O . THR A 1 88 ? 12.459 -6.080 17.844 1.00 90.69 88 THR A O 1
ATOM 729 N N . GLU A 1 89 ? 14.156 -7.498 18.191 1.00 88.56 89 GLU A N 1
ATOM 730 C CA . GLU A 1 89 ? 15.017 -6.505 18.856 1.00 88.56 89 GLU A CA 1
ATOM 731 C C . GLU A 1 89 ? 15.622 -5.479 17.875 1.00 88.56 89 GLU A C 1
ATOM 733 O O . GLU A 1 89 ? 16.153 -4.456 18.304 1.00 88.56 89 GLU A O 1
ATOM 738 N N . ASN A 1 90 ? 15.540 -5.716 16.560 1.00 90.44 90 ASN A N 1
ATOM 739 C CA . ASN A 1 90 ? 16.183 -4.895 15.532 1.00 90.44 90 ASN A CA 1
ATOM 740 C C . ASN A 1 90 ? 15.256 -3.779 15.017 1.00 90.44 90 ASN A C 1
ATOM 742 O O . ASN A 1 90 ? 14.882 -3.736 13.844 1.00 90.44 90 ASN A O 1
ATOM 746 N N . GLN A 1 91 ? 14.881 -2.876 15.922 1.00 88.50 91 GLN A N 1
ATOM 747 C CA . GLN A 1 91 ? 13.999 -1.744 15.616 1.00 88.50 91 GLN A CA 1
ATOM 748 C C . GLN A 1 91 ? 14.634 -0.748 14.632 1.00 88.50 91 GLN A C 1
ATOM 750 O O . GLN A 1 91 ? 13.928 -0.182 13.804 1.00 88.50 91 GLN A O 1
ATOM 755 N N . ASP A 1 92 ? 15.962 -0.597 14.647 1.00 91.31 92 ASP A N 1
ATOM 756 C CA . ASP A 1 92 ? 16.671 0.288 13.713 1.00 91.31 92 ASP A CA 1
ATOM 757 C C . ASP A 1 92 ? 16.469 -0.148 12.252 1.00 91.31 92 ASP A C 1
ATOM 759 O O . ASP A 1 92 ? 16.268 0.691 11.378 1.00 91.31 92 ASP A O 1
ATOM 763 N N . SER A 1 93 ? 16.469 -1.460 11.977 1.00 93.56 93 SER A N 1
ATOM 764 C CA . SER A 1 93 ? 16.206 -1.968 10.620 1.00 93.56 93 SER A CA 1
ATOM 765 C C . SER A 1 93 ? 14.747 -1.781 10.209 1.00 93.56 93 SER A C 1
ATOM 767 O O . SER A 1 93 ? 14.482 -1.441 9.059 1.00 93.56 93 SER A O 1
ATOM 769 N N . LEU A 1 94 ? 13.804 -1.955 11.142 1.00 90.94 94 LEU A N 1
ATOM 770 C CA . LEU A 1 94 ? 12.387 -1.681 10.896 1.00 90.94 94 LEU A CA 1
ATOM 771 C C . LEU A 1 94 ? 12.180 -0.227 10.455 1.00 90.94 94 LEU A C 1
ATOM 773 O O . LEU A 1 94 ? 11.544 0.015 9.431 1.00 90.94 94 LEU A O 1
ATOM 777 N N . LEU A 1 95 ? 12.744 0.728 11.200 1.00 90.44 95 LEU A N 1
ATOM 778 C CA . LEU A 1 95 ? 12.626 2.155 10.894 1.00 90.44 95 LEU A CA 1
ATOM 779 C C . LEU A 1 95 ? 13.324 2.504 9.578 1.00 90.44 95 LEU A C 1
ATOM 781 O O . LEU A 1 95 ? 12.708 3.120 8.715 1.00 90.44 95 LEU A O 1
ATOM 785 N N . PHE A 1 96 ? 14.552 2.021 9.375 1.00 94.19 96 PHE A N 1
ATOM 786 C CA . PHE A 1 96 ? 15.312 2.257 8.147 1.00 94.19 96 PHE A CA 1
ATOM 787 C C . PHE A 1 96 ? 14.547 1.832 6.887 1.00 94.19 96 PHE A C 1
ATOM 789 O O . PHE A 1 96 ? 14.488 2.580 5.911 1.00 94.19 96 PHE A O 1
ATOM 796 N N . TYR A 1 97 ? 13.942 0.640 6.892 1.00 96.00 97 TYR A N 1
ATOM 797 C CA . TYR A 1 97 ? 13.199 0.163 5.728 1.00 96.00 97 TYR A CA 1
ATOM 798 C C . TYR A 1 97 ? 11.863 0.888 5.540 1.00 96.00 97 TYR A C 1
ATOM 800 O O . TYR A 1 97 ? 11.479 1.129 4.400 1.00 96.00 97 TYR A O 1
ATOM 808 N N . ARG A 1 98 ? 11.184 1.311 6.613 1.00 92.69 98 ARG A N 1
ATOM 809 C CA . ARG A 1 98 ? 9.979 2.155 6.497 1.00 92.69 98 ARG A CA 1
ATOM 810 C C . ARG A 1 98 ? 10.293 3.543 5.937 1.00 92.69 98 ARG A C 1
ATOM 812 O O . ARG A 1 98 ? 9.578 4.018 5.060 1.00 92.69 98 ARG A O 1
ATOM 819 N N . GLU A 1 99 ? 11.381 4.164 6.386 1.00 93.69 99 GLU A N 1
ATOM 820 C CA . GLU A 1 99 ? 11.865 5.438 5.839 1.00 93.69 99 GLU A CA 1
ATOM 821 C C . GLU A 1 99 ? 12.272 5.292 4.368 1.00 93.69 99 GLU A C 1
ATOM 823 O O . GLU A 1 99 ? 11.881 6.108 3.535 1.00 93.69 99 GLU A O 1
ATOM 828 N N . SER A 1 100 ? 12.982 4.209 4.032 1.00 96.75 100 SER A N 1
ATOM 829 C CA . SER A 1 100 ? 13.355 3.899 2.647 1.00 96.75 100 SER A CA 1
ATOM 830 C C . SER A 1 100 ? 12.116 3.720 1.771 1.00 96.75 100 SER A C 1
ATOM 832 O O . SER A 1 100 ? 12.061 4.279 0.680 1.00 96.75 100 SER A O 1
ATOM 834 N N . ALA A 1 101 ? 11.097 2.997 2.251 1.00 97.31 101 ALA A N 1
ATOM 835 C CA . ALA A 1 101 ? 9.834 2.824 1.539 1.00 97.31 101 ALA A CA 1
ATOM 836 C C . ALA A 1 101 ? 9.160 4.173 1.245 1.00 97.31 101 ALA A C 1
ATOM 838 O O . ALA A 1 101 ? 8.802 4.450 0.099 1.00 97.31 101 ALA A O 1
ATOM 839 N N . MET A 1 102 ? 9.062 5.037 2.261 1.00 95.06 102 MET A N 1
ATOM 840 C CA . MET A 1 102 ? 8.512 6.387 2.130 1.00 95.06 102 MET A CA 1
ATOM 841 C C . MET A 1 102 ? 9.277 7.218 1.095 1.00 95.06 102 MET A C 1
ATOM 843 O O . MET A 1 102 ? 8.663 7.896 0.272 1.00 95.06 102 MET A O 1
ATOM 847 N N . GLU A 1 103 ? 10.610 7.175 1.107 1.00 96.81 103 GLU A N 1
ATOM 848 C CA . GLU A 1 103 ? 11.438 7.881 0.125 1.00 96.81 103 GLU A CA 1
ATOM 849 C C . GLU A 1 103 ? 11.098 7.443 -1.305 1.00 96.81 103 GLU A C 1
ATOM 851 O O . GLU A 1 103 ? 10.854 8.294 -2.162 1.00 96.81 103 GLU A O 1
ATOM 856 N N . GLN A 1 104 ? 11.004 6.133 -1.554 1.00 97.75 104 GLN A N 1
ATOM 857 C CA . GLN A 1 104 ? 10.716 5.630 -2.898 1.00 97.75 104 GLN A CA 1
ATOM 858 C C . GLN A 1 104 ? 9.290 5.970 -3.347 1.00 97.75 104 GLN A C 1
ATOM 860 O O . GLN A 1 104 ? 9.082 6.366 -4.493 1.00 97.75 104 GLN A O 1
ATOM 865 N N . PHE A 1 105 ? 8.304 5.897 -2.449 1.00 97.50 105 PHE A N 1
ATOM 866 C CA . PHE A 1 105 ? 6.928 6.279 -2.771 1.00 97.50 105 PHE A CA 1
ATOM 867 C C . PHE A 1 105 ? 6.741 7.781 -3.050 1.00 97.50 105 PHE A C 1
ATOM 869 O O . PHE A 1 105 ? 5.746 8.179 -3.663 1.00 97.50 105 PHE A O 1
ATOM 876 N N . ASN A 1 106 ? 7.678 8.631 -2.626 1.00 96.31 106 ASN A N 1
ATOM 877 C CA . ASN A 1 106 ? 7.664 10.059 -2.945 1.00 96.31 106 ASN A CA 1
ATOM 878 C C . ASN A 1 106 ? 8.226 10.379 -4.339 1.00 96.31 106 ASN A C 1
ATOM 880 O O . ASN A 1 106 ? 8.162 11.533 -4.769 1.00 96.31 106 ASN A O 1
ATOM 884 N N . TYR A 1 107 ? 8.740 9.386 -5.069 1.00 95.94 107 TYR A N 1
ATOM 885 C CA . TYR A 1 107 ? 9.152 9.567 -6.454 1.00 95.94 107 TYR A CA 1
ATOM 886 C C . TYR A 1 107 ? 7.933 9.802 -7.361 1.00 95.94 107 TYR A C 1
ATOM 888 O O . TYR A 1 107 ? 7.090 8.922 -7.538 1.00 95.94 107 TYR A O 1
ATOM 896 N N . ILE A 1 108 ? 7.850 11.000 -7.947 1.00 95.06 108 ILE A N 1
ATOM 897 C CA . ILE A 1 108 ? 6.740 11.439 -8.817 1.00 95.06 108 ILE A CA 1
ATOM 898 C C . ILE A 1 108 ? 7.219 12.077 -10.127 1.00 95.06 108 ILE A C 1
ATOM 900 O O . ILE A 1 108 ? 6.433 12.675 -10.865 1.00 95.06 108 ILE A O 1
ATOM 904 N N . ASP A 1 109 ? 8.517 11.997 -10.407 1.00 94.44 109 ASP A N 1
ATOM 905 C CA . ASP A 1 109 ? 9.108 12.659 -11.564 1.00 94.44 109 ASP A CA 1
ATOM 906 C C . ASP A 1 109 ? 8.534 12.085 -12.862 1.00 94.44 109 ASP A C 1
ATOM 908 O O . ASP A 1 109 ? 8.439 10.870 -13.028 1.00 94.44 109 ASP A O 1
ATOM 912 N N . ASN A 1 110 ? 8.152 12.978 -13.783 1.00 93.00 110 ASN A N 1
ATOM 913 C CA . ASN A 1 110 ? 7.638 12.654 -15.121 1.00 93.00 110 ASN A CA 1
ATOM 914 C C . ASN A 1 110 ? 6.495 11.614 -15.135 1.00 93.00 110 ASN A C 1
ATOM 916 O O . ASN A 1 110 ? 6.375 10.830 -16.072 1.00 93.00 110 ASN A O 1
ATOM 920 N N . GLU A 1 111 ? 5.655 11.592 -14.093 1.00 93.44 111 GLU A N 1
ATOM 921 C CA . GLU A 1 111 ? 4.590 10.592 -13.924 1.00 93.44 111 GLU A CA 1
ATOM 922 C C . GLU A 1 111 ? 3.629 10.538 -15.126 1.00 93.44 111 GLU A C 1
ATOM 924 O O . GLU A 1 111 ? 3.283 9.458 -15.594 1.00 93.44 111 GLU A O 1
ATOM 929 N N . ASN A 1 112 ? 3.244 11.691 -15.684 1.00 93.50 112 ASN A N 1
ATOM 930 C CA . ASN A 1 112 ? 2.349 11.735 -16.846 1.00 93.50 112 ASN A CA 1
ATOM 931 C C . ASN A 1 112 ? 3.005 11.156 -18.103 1.00 93.50 112 ASN A C 1
ATOM 933 O O . ASN A 1 112 ? 2.349 10.484 -18.897 1.00 93.50 112 ASN A O 1
ATOM 937 N N . GLU A 1 113 ? 4.285 11.449 -18.307 1.00 93.56 113 GLU A N 1
ATOM 938 C CA . GLU A 1 113 ? 5.056 10.920 -19.419 1.00 93.56 113 GLU A CA 1
ATOM 939 C C . GLU A 1 113 ? 5.264 9.408 -19.280 1.00 93.56 113 GLU A C 1
ATOM 941 O O . GLU A 1 113 ? 5.088 8.695 -20.266 1.00 93.56 113 GLU A O 1
ATOM 946 N N . ALA A 1 114 ? 5.516 8.919 -18.061 1.00 91.25 114 ALA A N 1
ATOM 947 C CA . ALA A 1 114 ? 5.609 7.493 -17.757 1.00 91.25 114 ALA A CA 1
ATOM 948 C C . ALA A 1 114 ? 4.323 6.748 -18.142 1.00 91.25 114 ALA A C 1
ATOM 950 O O . ALA A 1 114 ? 4.381 5.736 -18.831 1.00 91.25 114 ALA A O 1
ATOM 951 N N . ILE A 1 115 ? 3.149 7.286 -17.787 1.00 91.06 115 ILE A N 1
ATOM 952 C CA . ILE A 1 115 ? 1.852 6.684 -18.152 1.00 91.06 115 ILE A CA 1
ATOM 953 C C . ILE A 1 115 ? 1.698 6.572 -19.672 1.00 91.06 115 ILE A C 1
ATOM 955 O O . ILE A 1 115 ? 1.228 5.553 -20.184 1.00 91.06 115 ILE A O 1
ATOM 959 N N . ILE A 1 116 ? 2.069 7.626 -20.407 1.00 89.50 116 ILE A N 1
ATOM 960 C CA . ILE A 1 116 ? 1.974 7.643 -21.872 1.00 89.50 116 ILE A CA 1
ATOM 961 C C . ILE A 1 116 ? 2.914 6.596 -22.477 1.00 89.50 116 ILE A C 1
ATOM 963 O O . ILE A 1 116 ? 2.486 5.845 -23.357 1.00 89.50 116 ILE A O 1
ATOM 967 N N . GLU A 1 117 ? 4.159 6.538 -22.004 1.00 87.06 117 GLU A N 1
ATOM 968 C CA . GLU A 1 117 ? 5.162 5.594 -22.496 1.00 87.06 117 GLU A CA 1
ATOM 969 C C . GLU A 1 117 ? 4.736 4.155 -22.199 1.00 87.06 117 GLU A C 1
ATOM 971 O O . GLU A 1 117 ? 4.572 3.369 -23.133 1.00 87.06 117 GLU A O 1
ATOM 976 N N . TYR A 1 118 ? 4.401 3.835 -20.945 1.00 86.94 118 TYR A N 1
ATOM 977 C CA . TYR A 1 118 ? 3.968 2.496 -20.541 1.00 86.94 118 TYR A CA 1
ATOM 978 C C . TYR A 1 118 ? 2.720 2.038 -21.302 1.00 86.94 118 TYR A C 1
ATOM 980 O O . TYR A 1 118 ? 2.632 0.884 -21.701 1.00 86.94 118 TYR A O 1
ATOM 988 N N . ASN A 1 119 ? 1.769 2.925 -21.604 1.00 83.19 119 ASN A N 1
ATOM 989 C CA . ASN A 1 119 ? 0.593 2.553 -22.398 1.00 83.19 119 ASN A CA 1
ATOM 990 C C . ASN A 1 119 ? 0.927 2.159 -23.856 1.00 83.19 119 ASN A C 1
ATOM 992 O O . ASN A 1 119 ? 0.123 1.506 -24.521 1.00 83.19 119 ASN A O 1
ATOM 996 N N . THR A 1 120 ? 2.080 2.573 -24.388 1.00 76.19 120 THR A N 1
ATOM 997 C CA . THR A 1 120 ? 2.465 2.332 -25.791 1.00 76.19 120 THR A CA 1
ATOM 998 C C . THR A 1 120 ? 3.655 1.387 -25.968 1.00 76.19 120 THR A C 1
ATOM 1000 O O . THR A 1 120 ? 3.780 0.773 -27.032 1.00 76.19 120 THR A O 1
ATOM 1003 N N . GLY A 1 121 ? 4.511 1.262 -24.954 1.00 66.56 121 GLY A N 1
ATOM 1004 C CA . GLY A 1 121 ? 5.763 0.503 -24.982 1.00 66.56 121 GLY A CA 1
ATOM 1005 C C . GLY A 1 121 ? 5.708 -0.858 -24.287 1.00 66.56 121 GLY A C 1
ATOM 1006 O O . GLY A 1 121 ? 6.574 -1.695 -24.523 1.00 66.56 121 GLY A O 1
ATOM 1007 N N . CYS A 1 122 ? 4.690 -1.120 -23.472 1.00 68.12 122 CYS A N 1
ATOM 1008 C CA . CYS A 1 122 ? 4.643 -2.312 -22.636 1.00 68.12 122 CYS A CA 1
ATOM 1009 C C . CYS A 1 122 ? 3.783 -3.407 -23.295 1.00 68.12 122 CYS A C 1
ATOM 1011 O O . CYS A 1 122 ? 2.555 -3.351 -23.346 1.00 68.12 122 CYS A O 1
ATOM 1013 N N . TYR A 1 123 ? 4.472 -4.397 -23.871 1.00 63.19 123 TYR A N 1
ATOM 1014 C CA . TYR A 1 123 ? 3.892 -5.475 -24.690 1.00 63.19 123 TYR A CA 1
ATOM 1015 C C . TYR A 1 123 ? 3.786 -6.822 -23.957 1.00 63.19 123 TYR A C 1
ATOM 1017 O O . TYR A 1 123 ? 3.537 -7.848 -24.590 1.00 63.19 123 TYR A O 1
ATOM 1025 N N . TYR A 1 124 ? 3.995 -6.832 -22.642 1.00 63.69 124 TYR A N 1
ATOM 1026 C CA . TYR A 1 124 ? 4.009 -8.044 -21.827 1.00 63.69 124 TYR A CA 1
ATOM 1027 C C . TYR A 1 124 ? 2.619 -8.381 -21.273 1.00 63.69 124 TYR A C 1
ATOM 1029 O O . TYR A 1 124 ? 1.784 -7.496 -21.081 1.00 63.69 124 TYR A O 1
ATOM 1037 N N . ASP A 1 125 ? 2.391 -9.660 -20.956 1.00 64.56 125 ASP A N 1
ATOM 1038 C CA . ASP A 1 125 ? 1.124 -10.158 -20.390 1.00 64.56 125 ASP A CA 1
ATOM 1039 C C . ASP A 1 125 ? 0.755 -9.486 -19.049 1.00 64.56 125 ASP A C 1
ATOM 1041 O O . ASP A 1 125 ? -0.411 -9.457 -18.659 1.00 64.56 125 ASP A O 1
ATOM 1045 N N . HIS A 1 126 ? 1.741 -8.889 -18.373 1.00 68.81 126 HIS A N 1
ATOM 1046 C CA . HIS A 1 126 ? 1.608 -8.199 -17.090 1.00 68.81 126 HIS A CA 1
ATOM 1047 C C . HIS A 1 126 ? 1.825 -6.691 -17.230 1.00 68.81 126 HIS A C 1
ATOM 1049 O O . HIS A 1 126 ? 2.603 -6.092 -16.495 1.00 68.81 126 HIS A O 1
ATOM 1055 N N . CYS A 1 127 ? 1.149 -6.065 -18.191 1.00 72.94 127 CYS A N 1
ATOM 1056 C CA . CYS A 1 127 ? 1.271 -4.634 -18.411 1.00 72.94 127 CYS A CA 1
ATOM 1057 C C . CYS A 1 127 ? 0.162 -3.813 -17.745 1.00 72.94 127 CYS A C 1
ATOM 1059 O O . CYS A 1 127 ? -1.022 -4.097 -17.930 1.00 72.94 127 CYS A O 1
ATOM 1061 N N . CYS A 1 128 ? 0.537 -2.738 -17.047 1.00 84.12 128 CYS A N 1
ATOM 1062 C CA . CYS A 1 128 ? -0.391 -1.690 -16.642 1.00 84.12 128 CYS A CA 1
ATOM 1063 C C . CYS A 1 128 ? 0.274 -0.310 -16.688 1.00 84.12 128 CYS A C 1
ATOM 1065 O O . CYS A 1 128 ? 1.335 -0.112 -16.097 1.00 84.12 128 CYS A O 1
ATOM 1067 N N . SER A 1 129 ? -0.358 0.646 -17.374 1.00 84.56 129 SER A N 1
ATOM 1068 C CA . SER A 1 129 ? 0.226 1.966 -17.636 1.00 84.56 129 SER A CA 1
ATOM 1069 C C . SER A 1 129 ? 0.266 2.894 -16.425 1.00 84.56 129 SER A C 1
ATOM 1071 O O . SER A 1 129 ? 1.137 3.750 -16.345 1.00 84.56 129 SER A O 1
ATOM 1073 N N . ASP A 1 130 ? -0.678 2.757 -15.500 1.00 89.00 130 ASP A N 1
ATOM 1074 C CA . ASP A 1 130 ? -0.900 3.700 -14.400 1.00 89.00 130 ASP A CA 1
ATOM 1075 C C . ASP A 1 130 ? -1.104 3.018 -13.038 1.00 89.00 130 ASP A C 1
ATOM 1077 O O . ASP A 1 130 ? -1.213 3.705 -12.024 1.00 89.00 130 ASP A O 1
ATOM 1081 N N . CYS A 1 131 ? -1.074 1.680 -12.965 1.00 91.50 131 CYS A N 1
ATOM 1082 C CA . CYS A 1 131 ? -1.265 0.942 -11.708 1.00 91.50 131 CYS A CA 1
ATOM 1083 C C . CYS A 1 131 ? -0.282 1.369 -10.612 1.00 91.50 131 CYS A C 1
ATOM 1085 O O . CYS A 1 131 ? -0.664 1.467 -9.445 1.00 91.50 131 CYS A O 1
ATOM 1087 N N . PHE A 1 132 ? 0.956 1.714 -10.989 1.00 93.06 132 PHE A N 1
ATOM 1088 C CA . PHE A 1 132 ? 1.963 2.193 -10.044 1.00 93.06 132 PHE A CA 1
ATOM 1089 C C . PHE A 1 132 ? 1.504 3.444 -9.276 1.00 93.06 132 PHE A C 1
ATOM 1091 O O . PHE A 1 132 ? 1.940 3.654 -8.150 1.00 93.06 132 PHE A O 1
ATOM 1098 N N . MET A 1 133 ? 0.620 4.279 -9.838 1.00 95.00 133 MET A N 1
ATOM 1099 C CA . MET A 1 133 ? 0.109 5.469 -9.151 1.00 95.00 133 MET A CA 1
ATOM 1100 C C . MET A 1 133 ? -0.792 5.093 -7.980 1.00 95.00 133 MET A C 1
ATOM 1102 O O . MET A 1 133 ? -0.668 5.657 -6.890 1.00 95.00 133 MET A O 1
ATOM 1106 N N . ALA A 1 134 ? -1.705 4.147 -8.208 1.00 95.69 134 ALA A N 1
ATOM 1107 C CA . ALA A 1 134 ? -2.611 3.665 -7.178 1.00 95.69 134 ALA A CA 1
ATOM 1108 C C . ALA A 1 134 ? -1.830 2.917 -6.088 1.00 95.69 134 ALA A C 1
ATOM 1110 O O . ALA A 1 134 ? -2.006 3.208 -4.904 1.00 95.69 134 ALA A O 1
ATOM 1111 N N . ASP A 1 135 ? -0.893 2.054 -6.490 1.00 96.25 135 ASP A N 1
ATOM 1112 C CA . ASP A 1 135 ? -0.009 1.320 -5.581 1.00 96.25 135 ASP A CA 1
ATOM 1113 C C . ASP A 1 135 ? 0.856 2.254 -4.734 1.00 96.25 135 ASP A C 1
ATOM 1115 O O . ASP A 1 135 ? 0.992 2.064 -3.526 1.00 96.25 135 ASP A O 1
ATOM 1119 N N . ARG A 1 136 ? 1.426 3.295 -5.344 1.00 96.88 136 ARG A N 1
ATOM 1120 C CA . ARG A 1 136 ? 2.203 4.319 -4.642 1.00 96.88 136 ARG A CA 1
ATOM 1121 C C . ARG A 1 136 ? 1.340 5.073 -3.640 1.00 96.88 136 ARG A C 1
ATOM 1123 O O . ARG A 1 136 ? 1.752 5.269 -2.500 1.00 96.88 136 ARG A O 1
ATOM 1130 N N . LYS A 1 137 ? 0.134 5.490 -4.042 1.00 97.06 137 LYS A N 1
ATOM 1131 C CA . LYS A 1 137 ? -0.775 6.254 -3.179 1.00 97.06 137 LYS A CA 1
ATOM 1132 C C . LYS A 1 137 ? -1.213 5.447 -1.958 1.00 97.06 137 LYS A C 1
ATOM 1134 O O . LYS A 1 137 ? -1.179 5.985 -0.854 1.00 97.06 137 LYS A O 1
ATOM 1139 N N . ILE A 1 138 ? -1.587 4.178 -2.126 1.00 96.56 138 ILE A N 1
ATOM 1140 C CA . ILE A 1 138 ? -1.973 3.350 -0.979 1.00 96.56 138 ILE A CA 1
ATOM 1141 C C . ILE A 1 138 ? -0.765 2.996 -0.097 1.00 96.56 138 ILE A C 1
ATOM 1143 O O . ILE A 1 138 ? -0.888 3.037 1.125 1.00 96.56 138 ILE A O 1
ATOM 1147 N N . GLY A 1 139 ? 0.419 2.783 -0.684 1.00 96.19 139 GLY A N 1
ATOM 1148 C CA . GLY A 1 139 ? 1.671 2.598 0.059 1.00 96.19 139 GLY A CA 1
ATOM 1149 C C . GLY A 1 139 ? 2.058 3.806 0.927 1.00 96.19 139 GLY A C 1
ATOM 1150 O O . GLY A 1 139 ? 2.431 3.637 2.093 1.00 96.19 139 GLY A O 1
ATOM 1151 N N . LEU A 1 140 ? 1.900 5.032 0.406 1.00 96.44 140 LEU A N 1
ATOM 1152 C CA . LEU A 1 140 ? 2.071 6.272 1.180 1.00 96.44 140 LEU A CA 1
ATOM 1153 C C . LEU A 1 140 ? 1.092 6.340 2.347 1.00 96.44 140 LEU A C 1
ATOM 1155 O O . LEU A 1 140 ? 1.520 6.529 3.483 1.00 96.44 140 LEU A O 1
ATOM 1159 N N . LEU A 1 141 ? -0.202 6.141 2.073 1.00 97.06 141 LEU A N 1
ATOM 1160 C CA . LEU A 1 141 ? -1.242 6.203 3.097 1.00 97.06 141 LEU A CA 1
ATOM 1161 C C . LEU A 1 141 ? -0.974 5.198 4.218 1.00 97.06 141 LEU A C 1
ATOM 1163 O O . LEU A 1 141 ? -1.023 5.573 5.385 1.00 97.06 141 LEU A O 1
ATOM 1167 N N . TYR A 1 142 ? -0.623 3.954 3.886 1.00 93.75 142 TYR A N 1
ATOM 1168 C CA . TYR A 1 142 ? -0.269 2.940 4.883 1.00 93.75 142 TYR A CA 1
ATOM 1169 C C . TYR A 1 142 ? 0.912 3.381 5.739 1.00 93.75 142 TYR A C 1
ATOM 1171 O O . TYR A 1 142 ? 0.840 3.340 6.966 1.00 93.75 142 TYR A O 1
ATOM 1179 N N . THR A 1 143 ? 1.980 3.864 5.108 1.00 92.50 143 THR A N 1
ATOM 1180 C CA . THR A 1 143 ? 3.186 4.261 5.838 1.00 92.50 143 THR A CA 1
ATOM 1181 C C . THR A 1 143 ? 2.914 5.458 6.758 1.00 92.50 143 THR A C 1
ATOM 1183 O O . THR A 1 143 ? 3.309 5.435 7.921 1.00 92.50 143 THR A O 1
ATOM 1186 N N . GLN A 1 144 ? 2.183 6.471 6.283 1.00 94.44 144 GLN A N 1
ATOM 1187 C CA . GLN A 1 144 ? 1.847 7.678 7.051 1.00 94.44 144 GLN A CA 1
ATOM 1188 C C . GLN A 1 144 ? 0.850 7.402 8.187 1.00 94.44 144 GLN A C 1
ATOM 1190 O O . GLN A 1 144 ? 0.974 7.963 9.276 1.00 94.44 144 GLN A O 1
ATOM 1195 N N . ILE A 1 145 ? -0.136 6.529 7.963 1.00 94.75 145 ILE A N 1
ATOM 1196 C CA . ILE A 1 145 ? -1.096 6.134 9.000 1.00 94.75 145 ILE A CA 1
ATOM 1197 C C . ILE A 1 145 ? -0.395 5.313 10.086 1.00 94.75 145 ILE A C 1
ATOM 1199 O O . ILE A 1 145 ? -0.624 5.546 11.273 1.00 94.75 145 ILE A O 1
ATOM 1203 N N . GLU A 1 146 ? 0.489 4.382 9.723 1.00 90.00 146 GLU A N 1
ATOM 1204 C CA . GLU A 1 146 ? 1.255 3.645 10.731 1.00 90.00 146 GLU A CA 1
ATOM 1205 C C . GLU A 1 146 ? 2.239 4.540 11.486 1.00 90.00 146 GLU A C 1
ATOM 1207 O O . GLU A 1 146 ? 2.392 4.375 12.698 1.00 90.00 146 GLU A O 1
ATOM 1212 N N . GLU A 1 147 ? 2.859 5.519 10.823 1.00 89.56 147 GLU A N 1
ATOM 1213 C CA . GLU A 1 147 ? 3.675 6.546 11.481 1.00 89.56 147 GLU A CA 1
ATOM 1214 C C . GLU A 1 147 ? 2.863 7.284 12.557 1.00 89.56 147 GLU A C 1
ATOM 1216 O O . GLU A 1 147 ? 3.305 7.355 13.701 1.00 89.56 147 GLU A O 1
ATOM 1221 N N . TYR A 1 148 ? 1.634 7.719 12.247 1.00 92.25 148 TYR A N 1
ATOM 1222 C CA . TYR A 1 148 ? 0.740 8.367 13.218 1.00 92.25 148 TYR A CA 1
ATOM 1223 C C . TYR A 1 148 ? 0.510 7.523 14.484 1.00 92.25 148 TYR A C 1
ATOM 1225 O O . TYR A 1 148 ? 0.456 8.054 15.594 1.00 92.25 148 TYR A O 1
ATOM 1233 N N . PHE A 1 149 ? 0.356 6.205 14.340 1.00 89.50 149 PHE A N 1
ATOM 1234 C CA . PHE A 1 149 ? 0.086 5.326 15.478 1.00 89.50 149 PHE A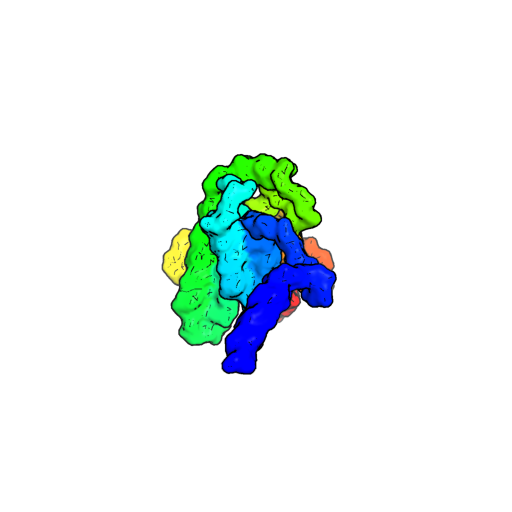 CA 1
ATOM 1235 C C . PHE A 1 149 ? 1.333 4.880 16.245 1.00 89.50 149 PHE A C 1
ATOM 1237 O O . PHE A 1 149 ? 1.210 4.465 17.400 1.00 89.50 149 PHE A O 1
ATOM 1244 N N . THR A 1 150 ? 2.503 4.891 15.610 1.00 85.06 150 THR A N 1
ATOM 1245 C CA . THR A 1 150 ? 3.731 4.316 16.179 1.00 85.06 150 THR A CA 1
ATOM 1246 C C . THR A 1 150 ? 4.731 5.363 16.646 1.00 85.06 150 THR A C 1
ATOM 1248 O O . THR A 1 150 ? 5.474 5.091 17.591 1.00 85.06 150 THR A O 1
ATOM 1251 N N . ASP A 1 151 ? 4.715 6.561 16.064 1.00 84.19 151 ASP A N 1
ATOM 1252 C CA . ASP A 1 151 ? 5.572 7.670 16.460 1.00 84.19 151 ASP A CA 1
ATOM 1253 C C . ASP A 1 151 ? 4.784 8.732 17.238 1.00 84.19 151 ASP A C 1
ATOM 1255 O O . ASP A 1 151 ? 3.925 9.442 16.715 1.00 84.19 151 ASP A O 1
ATOM 1259 N N . SER A 1 152 ? 5.118 8.878 18.522 1.00 76.06 152 SER A N 1
ATOM 1260 C CA . SER A 1 152 ? 4.511 9.881 19.401 1.00 76.06 152 SER A CA 1
ATOM 1261 C C . SER A 1 152 ? 4.817 11.331 19.010 1.00 76.06 152 SER A C 1
ATOM 1263 O O . SER A 1 152 ? 4.140 12.238 19.498 1.00 76.06 152 SER A O 1
ATOM 1265 N N . GLU A 1 153 ? 5.843 11.560 18.188 1.00 83.12 153 GLU A N 1
ATOM 1266 C CA . GLU A 1 153 ? 6.221 12.877 17.665 1.00 83.12 153 GLU A CA 1
ATOM 1267 C C . GLU A 1 153 ? 5.718 13.112 16.232 1.00 83.12 153 GLU A C 1
ATOM 1269 O O . GLU A 1 153 ? 5.994 14.170 15.658 1.00 83.12 153 GLU A O 1
ATOM 1274 N N . SER A 1 154 ? 4.947 12.170 15.674 1.00 81.81 154 SER A N 1
ATOM 1275 C CA . SER A 1 154 ? 4.454 12.252 14.305 1.00 81.81 154 SER A CA 1
ATOM 1276 C C . SER A 1 154 ? 3.695 13.558 14.049 1.00 81.81 154 SER A C 1
ATOM 1278 O O . SER A 1 154 ? 2.825 13.981 14.816 1.00 81.81 154 SER A O 1
ATOM 1280 N N . SER A 1 155 ? 4.017 14.198 12.923 1.00 85.94 155 SER A N 1
ATOM 1281 C CA . SER A 1 155 ? 3.328 15.409 12.455 1.00 85.94 155 SER A CA 1
ATOM 1282 C C . SER A 1 155 ? 2.080 15.111 11.616 1.00 85.94 155 SER A C 1
ATOM 1284 O O . SER A 1 155 ? 1.401 16.039 11.170 1.00 85.94 155 SER A O 1
ATOM 1286 N N . GLN A 1 156 ? 1.779 13.827 11.404 1.00 90.31 156 GLN A N 1
ATOM 1287 C CA . GLN A 1 156 ? 0.689 13.366 10.557 1.00 90.31 156 GLN A CA 1
ATOM 1288 C C . GLN A 1 156 ? -0.678 13.739 11.144 1.00 90.31 156 GLN A C 1
ATOM 1290 O O . GLN A 1 156 ? -0.942 13.578 12.338 1.00 90.31 156 GLN A O 1
ATOM 1295 N N . ASN A 1 157 ? -1.587 14.208 10.288 1.00 93.56 157 ASN A N 1
ATOM 1296 C CA . ASN A 1 157 ? -2.966 14.489 10.672 1.00 93.56 157 ASN A CA 1
ATOM 1297 C C . ASN A 1 157 ? -3.874 13.330 10.253 1.00 93.56 157 ASN A C 1
ATOM 1299 O O . ASN A 1 157 ? -4.254 13.221 9.088 1.00 93.56 157 ASN A O 1
ATOM 1303 N N . ILE A 1 158 ? -4.277 12.500 11.218 1.00 94.38 158 ILE A N 1
ATOM 1304 C CA . ILE A 1 158 ? -5.116 11.325 10.950 1.00 94.38 158 ILE A CA 1
ATOM 1305 C C . ILE A 1 158 ? -6.447 11.663 10.264 1.00 94.38 158 ILE A C 1
ATOM 1307 O O . ILE A 1 158 ? -6.946 10.861 9.483 1.00 94.38 158 ILE A O 1
ATOM 1311 N N . VAL A 1 159 ? -7.017 12.851 10.498 1.00 95.38 159 VAL A N 1
ATOM 1312 C CA . VAL A 1 159 ? -8.269 13.262 9.842 1.00 95.38 159 VAL A CA 1
ATOM 1313 C C . VAL A 1 159 ? -8.054 13.476 8.343 1.00 95.38 159 VAL A C 1
ATOM 1315 O O . VAL A 1 159 ? -8.884 13.046 7.541 1.00 95.38 159 VAL A O 1
ATOM 1318 N N . ASP A 1 160 ? -6.933 14.093 7.967 1.00 96.81 160 ASP A N 1
ATOM 1319 C CA . ASP A 1 160 ? -6.588 14.329 6.564 1.00 96.81 160 ASP A CA 1
ATOM 1320 C C . ASP A 1 160 ? -6.254 12.997 5.875 1.00 96.81 160 ASP A C 1
ATOM 1322 O O . ASP A 1 160 ? -6.796 12.708 4.810 1.00 96.81 160 ASP A O 1
ATOM 1326 N N . LEU A 1 161 ? -5.478 12.127 6.534 1.00 97.25 161 LEU A N 1
ATOM 1327 C CA . LEU A 1 161 ? -5.143 10.792 6.022 1.00 97.25 161 LEU A CA 1
ATOM 1328 C C . LEU A 1 161 ? -6.386 9.913 5.813 1.00 97.25 161 LEU A C 1
ATOM 1330 O O . LEU A 1 161 ? -6.523 9.265 4.777 1.00 97.25 161 LEU A O 1
ATOM 1334 N N . LEU A 1 162 ? -7.337 9.922 6.754 1.00 97.06 162 LEU A N 1
ATOM 1335 C CA . LEU A 1 162 ? -8.615 9.221 6.600 1.00 97.06 162 LEU A CA 1
ATOM 1336 C C . LEU A 1 162 ? -9.450 9.789 5.448 1.00 97.06 162 LEU A C 1
ATOM 1338 O O . LEU A 1 162 ? -10.121 9.032 4.744 1.00 97.06 162 LEU A O 1
ATOM 1342 N N . SER A 1 163 ? -9.420 11.107 5.238 1.00 97.25 163 SER A N 1
ATOM 1343 C CA . SER A 1 163 ? -10.074 11.731 4.086 1.00 97.25 163 SER A CA 1
ATOM 1344 C C . SER A 1 163 ? -9.429 11.276 2.775 1.00 97.25 163 SER A C 1
ATOM 1346 O O . SER A 1 163 ? -10.138 10.936 1.830 1.00 97.25 163 SER A O 1
ATOM 1348 N N . GLU A 1 164 ? -8.101 11.233 2.703 1.00 97.94 164 GLU A N 1
ATOM 1349 C CA . GLU A 1 164 ? -7.373 10.782 1.514 1.00 97.94 164 GLU A CA 1
ATOM 1350 C C . GLU A 1 164 ? -7.575 9.293 1.218 1.00 97.94 164 GLU A C 1
ATOM 1352 O O . GLU A 1 164 ? -7.745 8.925 0.052 1.00 97.94 164 GLU A O 1
ATOM 1357 N N . LEU A 1 165 ? -7.633 8.448 2.251 1.00 97.75 165 LEU A N 1
ATOM 1358 C CA . LEU A 1 165 ? -7.938 7.024 2.118 1.00 97.75 165 LEU A CA 1
ATOM 1359 C C . LEU A 1 165 ? -9.368 6.798 1.612 1.00 97.75 165 LEU A C 1
ATOM 1361 O O . LEU A 1 165 ? -9.582 6.012 0.692 1.00 97.75 165 LEU A O 1
ATOM 1365 N N . ASN A 1 166 ? -10.345 7.541 2.137 1.00 96.69 166 ASN A N 1
ATOM 1366 C CA . ASN A 1 166 ? -11.717 7.509 1.626 1.00 96.69 166 ASN A CA 1
ATOM 1367 C C . ASN A 1 166 ? -11.805 7.984 0.168 1.00 96.69 166 ASN A C 1
ATOM 1369 O O . ASN A 1 166 ? -12.525 7.390 -0.635 1.00 96.69 166 ASN A O 1
ATOM 1373 N N . LEU A 1 167 ? -11.073 9.040 -0.201 1.00 97.81 167 LEU A N 1
ATOM 1374 C CA . LEU A 1 167 ? -10.987 9.487 -1.594 1.00 97.81 167 LEU A CA 1
ATOM 1375 C C . LEU A 1 167 ? -10.381 8.400 -2.485 1.00 97.81 167 LEU A C 1
ATOM 1377 O O . LEU A 1 167 ? -10.952 8.092 -3.525 1.00 97.81 167 LEU A O 1
ATOM 1381 N N . PHE A 1 168 ? -9.287 7.762 -2.056 1.00 97.62 168 PHE A N 1
ATOM 1382 C CA . PHE A 1 168 ? -8.698 6.633 -2.777 1.00 97.62 168 PHE A CA 1
ATOM 1383 C C . PHE A 1 168 ? -9.718 5.514 -3.009 1.00 97.62 168 PHE A C 1
ATOM 1385 O O . PHE A 1 168 ? -9.853 5.053 -4.141 1.00 97.62 168 PHE A O 1
ATOM 1392 N N . ILE A 1 169 ? -10.463 5.124 -1.969 1.00 96.50 169 ILE A N 1
ATOM 1393 C CA . ILE A 1 169 ? -11.471 4.062 -2.053 1.00 96.50 169 ILE A CA 1
ATOM 1394 C C . ILE A 1 169 ? -12.553 4.394 -3.089 1.00 96.50 169 ILE A C 1
ATOM 1396 O O . ILE A 1 169 ? -12.959 3.529 -3.865 1.00 96.50 169 ILE A O 1
ATOM 1400 N N . ASN A 1 170 ? -13.027 5.640 -3.098 1.00 96.00 170 ASN A N 1
ATOM 1401 C CA . ASN A 1 170 ? -14.079 6.083 -4.009 1.00 96.00 170 ASN A CA 1
ATOM 1402 C C . ASN A 1 170 ? -13.589 6.223 -5.456 1.00 96.00 170 ASN A C 1
ATOM 1404 O O . ASN A 1 170 ? -14.335 5.903 -6.382 1.00 96.00 170 ASN A O 1
ATOM 1408 N N . ASP A 1 171 ? -12.350 6.676 -5.645 1.00 96.81 171 ASP A N 1
ATOM 1409 C CA . ASP A 1 171 ? -11.761 6.897 -6.966 1.00 96.81 171 ASP A CA 1
ATOM 1410 C C . ASP A 1 171 ? -11.267 5.590 -7.618 1.00 96.81 171 ASP A C 1
ATOM 1412 O O . ASP A 1 171 ? -11.149 5.534 -8.840 1.00 96.81 171 ASP A O 1
ATOM 1416 N N . ASN A 1 172 ? -11.012 4.531 -6.834 1.00 95.94 172 ASN A N 1
ATOM 1417 C CA . ASN A 1 172 ? -10.426 3.269 -7.311 1.00 95.94 172 ASN A CA 1
ATOM 1418 C C . ASN A 1 172 ? -11.273 2.032 -6.928 1.00 95.94 172 ASN A C 1
ATOM 1420 O O . ASN A 1 172 ? -10.782 1.125 -6.253 1.00 95.94 172 ASN A O 1
ATOM 1424 N N . PRO A 1 173 ? -12.546 1.940 -7.360 1.00 94.38 173 PRO A N 1
ATOM 1425 C CA . PRO A 1 173 ? -13.451 0.858 -6.956 1.00 94.38 173 PRO A CA 1
ATOM 1426 C C . PRO A 1 173 ? -13.051 -0.534 -7.473 1.00 94.38 173 PRO A C 1
ATOM 1428 O O . PRO A 1 173 ? -13.569 -1.526 -6.972 1.00 94.38 173 PRO A O 1
ATOM 1431 N N . GLU A 1 174 ? -12.164 -0.614 -8.467 1.00 93.56 174 GLU A N 1
ATOM 1432 C CA . GLU A 1 174 ? -11.654 -1.864 -9.054 1.00 93.56 174 GLU A CA 1
ATOM 1433 C C . GLU A 1 174 ? -10.165 -2.083 -8.736 1.00 93.56 174 GLU A C 1
ATOM 1435 O O . GLU A 1 174 ? -9.483 -2.832 -9.431 1.00 93.56 174 GLU A O 1
ATOM 1440 N N . TYR A 1 175 ? -9.641 -1.408 -7.705 1.00 95.38 175 TYR A N 1
ATOM 1441 C CA . TYR A 1 175 ? -8.242 -1.541 -7.314 1.00 95.38 175 TYR A CA 1
ATOM 1442 C C . TYR A 1 175 ? -7.873 -2.993 -6.989 1.00 95.38 175 TYR A C 1
ATOM 1444 O O . TYR A 1 175 ? -8.518 -3.636 -6.154 1.00 95.38 175 TYR A O 1
ATOM 1452 N N . ASP A 1 176 ? -6.790 -3.455 -7.609 1.00 94.69 176 ASP A N 1
ATOM 1453 C CA . ASP A 1 176 ? -6.133 -4.732 -7.355 1.00 94.69 176 ASP A CA 1
ATOM 1454 C C . ASP A 1 176 ? -4.622 -4.521 -7.494 1.00 94.69 176 ASP A C 1
ATOM 1456 O O . ASP A 1 176 ? -4.135 -4.118 -8.556 1.00 94.69 176 ASP A O 1
ATOM 1460 N N . PHE A 1 177 ? -3.887 -4.781 -6.414 1.00 94.50 177 PHE A N 1
ATOM 1461 C CA . PHE A 1 177 ? -2.437 -4.653 -6.364 1.00 94.50 177 PHE A CA 1
ATOM 1462 C C . PHE A 1 177 ? -1.736 -5.551 -7.384 1.00 94.50 177 PHE A C 1
ATOM 1464 O O . PHE A 1 177 ? -0.658 -5.207 -7.859 1.00 94.50 177 PHE A O 1
ATOM 1471 N N . MET A 1 178 ? -2.321 -6.691 -7.752 1.00 92.50 178 MET A N 1
ATOM 1472 C CA . MET A 1 178 ? -1.713 -7.622 -8.704 1.00 92.50 178 MET A CA 1
ATOM 1473 C C . MET A 1 178 ? -1.869 -7.181 -10.164 1.00 92.50 178 MET A C 1
ATOM 1475 O O . MET A 1 178 ? -1.266 -7.790 -11.052 1.00 92.50 178 MET A O 1
ATOM 1479 N N . ASN A 1 179 ? -2.613 -6.105 -10.442 1.00 90.94 179 ASN A N 1
ATOM 1480 C CA . ASN A 1 179 ? -2.699 -5.558 -11.791 1.00 90.94 179 ASN A CA 1
ATOM 1481 C C . ASN A 1 179 ? -1.313 -5.112 -12.287 1.00 90.94 179 ASN A C 1
ATOM 1483 O O . ASN A 1 179 ? -0.619 -4.314 -11.653 1.00 90.94 179 ASN A O 1
ATOM 1487 N N . GLY A 1 180 ? -0.911 -5.641 -13.445 1.00 85.81 180 GLY A N 1
ATOM 1488 C CA . GLY A 1 180 ? 0.397 -5.362 -14.041 1.00 85.81 180 GLY A CA 1
ATOM 1489 C C . GLY A 1 180 ? 1.582 -6.042 -13.342 1.00 85.81 180 GLY A C 1
ATOM 1490 O O . GLY A 1 180 ? 2.710 -5.586 -13.508 1.00 85.81 180 GLY A O 1
ATOM 1491 N N . LYS A 1 181 ? 1.357 -7.099 -12.546 1.00 88.88 181 LYS A N 1
ATOM 1492 C CA . LYS A 1 181 ? 2.424 -7.874 -11.887 1.00 88.88 181 LYS A CA 1
ATOM 1493 C C . LYS A 1 181 ? 2.320 -9.361 -12.235 1.00 88.88 181 LYS A C 1
ATOM 1495 O O . LYS A 1 181 ? 1.202 -9.874 -12.358 1.00 88.88 181 LYS A O 1
ATOM 1500 N N . PRO A 1 182 ? 3.451 -10.066 -12.403 1.00 88.94 182 PRO A N 1
ATOM 1501 C CA . PRO A 1 182 ? 3.428 -11.513 -12.538 1.00 88.94 182 PRO A CA 1
ATOM 1502 C C . PRO A 1 182 ? 3.092 -12.173 -11.190 1.00 88.94 182 PRO A C 1
ATOM 1504 O O . PRO A 1 182 ? 3.440 -11.630 -10.137 1.00 88.94 182 PRO A O 1
ATOM 1507 N N . PRO A 1 183 ? 2.418 -13.334 -11.194 1.00 88.50 183 PRO A N 1
ATOM 1508 C CA . PRO A 1 183 ? 2.324 -14.171 -10.005 1.00 88.50 183 PRO A CA 1
ATOM 1509 C C . PRO A 1 183 ? 3.678 -14.833 -9.699 1.00 88.50 183 PRO A C 1
ATOM 1511 O O . PRO A 1 183 ? 4.560 -14.889 -10.558 1.00 88.50 183 PRO A O 1
ATOM 1514 N N . GLY A 1 184 ? 3.818 -15.388 -8.495 1.00 87.44 184 GLY A N 1
ATOM 1515 C CA . GLY A 1 184 ? 4.961 -16.229 -8.136 1.00 87.44 184 GLY A CA 1
ATOM 1516 C C . GLY A 1 184 ? 5.023 -17.522 -8.956 1.00 87.44 184 GLY A C 1
ATOM 1517 O O . GLY A 1 184 ? 4.064 -17.902 -9.641 1.00 87.44 184 GLY A O 1
ATOM 1518 N N . SER A 1 185 ? 6.150 -18.231 -8.882 1.00 86.00 185 SER A N 1
ATOM 1519 C CA . SER A 1 185 ? 6.430 -19.401 -9.726 1.00 86.00 185 SER A CA 1
ATOM 1520 C C . SER A 1 185 ? 5.449 -20.572 -9.515 1.00 86.00 185 SER A C 1
ATOM 1522 O O . SER A 1 185 ? 5.323 -21.427 -10.395 1.00 86.00 185 SER A O 1
ATOM 1524 N N . ASN A 1 186 ? 4.707 -20.617 -8.398 1.00 86.75 186 ASN A N 1
ATOM 1525 C CA . ASN A 1 186 ? 3.626 -21.581 -8.146 1.00 86.75 186 ASN A CA 1
ATOM 1526 C C . ASN A 1 186 ? 2.217 -20.960 -8.223 1.00 86.75 186 ASN A C 1
ATOM 1528 O O . ASN A 1 186 ? 1.240 -21.606 -7.832 1.00 86.75 186 ASN A O 1
ATOM 1532 N N . GLY A 1 187 ? 2.087 -19.741 -8.750 1.00 87.88 187 GLY A N 1
ATOM 1533 C CA . GLY A 1 187 ? 0.825 -19.009 -8.847 1.00 87.88 187 GLY A CA 1
ATOM 1534 C C . GLY A 1 187 ? 0.485 -18.188 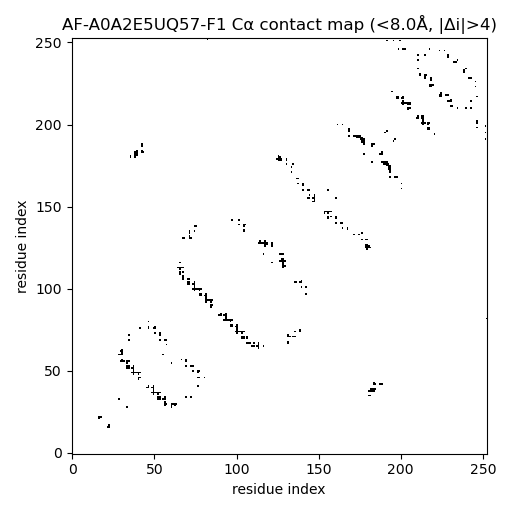-7.602 1.00 87.88 187 GLY A C 1
ATOM 1535 O O . GLY A 1 187 ? -0.688 -17.885 -7.387 1.00 87.88 187 GLY A O 1
ATOM 1536 N N . GLU A 1 188 ? 1.474 -17.865 -6.766 1.00 92.25 188 GLU A N 1
ATOM 1537 C CA . GLU A 1 188 ? 1.310 -17.000 -5.600 1.00 92.25 188 GLU A CA 1
ATOM 1538 C C . GLU A 1 188 ? 0.896 -15.579 -6.012 1.00 92.25 188 GLU A C 1
ATOM 1540 O O . GLU A 1 188 ? 1.356 -15.039 -7.017 1.00 92.25 188 GLU A O 1
ATOM 1545 N N . THR A 1 189 ? 0.026 -14.961 -5.215 1.00 91.31 189 THR A N 1
ATOM 1546 C CA . THR A 1 189 ? -0.467 -13.595 -5.428 1.00 91.31 189 THR A CA 1
ATOM 1547 C C . THR A 1 189 ? -0.638 -12.892 -4.090 1.00 91.31 189 THR A C 1
ATOM 1549 O O . THR A 1 189 ? -0.994 -13.536 -3.100 1.00 91.31 189 THR A O 1
ATOM 1552 N N . ILE A 1 190 ? -0.482 -11.570 -4.062 1.00 90.62 190 ILE A N 1
ATOM 1553 C CA . ILE A 1 190 ? -0.859 -10.759 -2.901 1.00 90.62 190 ILE A CA 1
ATOM 1554 C C . ILE A 1 190 ? -2.357 -10.466 -2.977 1.00 90.62 190 ILE A C 1
ATOM 1556 O O . ILE A 1 190 ? -2.839 -9.922 -3.967 1.00 90.62 190 ILE A O 1
ATOM 1560 N N . ASN A 1 191 ? -3.095 -10.787 -1.913 1.00 88.62 191 ASN A N 1
ATOM 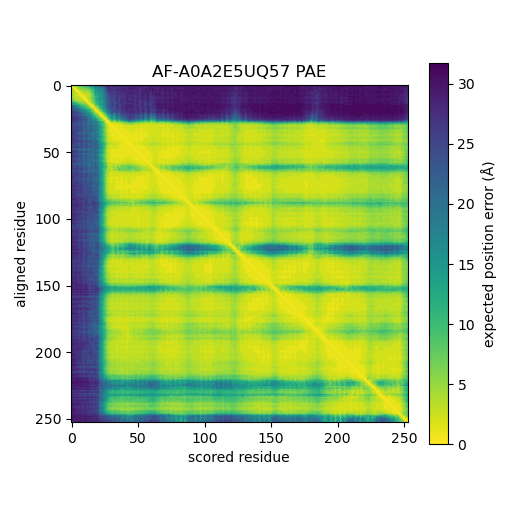1561 C CA . ASN A 1 191 ? -4.498 -10.397 -1.787 1.00 88.62 191 ASN A CA 1
ATOM 1562 C C . ASN A 1 191 ? -4.601 -8.981 -1.198 1.00 88.62 191 ASN A C 1
ATOM 1564 O O . ASN A 1 191 ? -4.904 -8.812 -0.019 1.00 88.62 191 ASN A O 1
ATOM 1568 N N . LEU A 1 192 ? -4.284 -7.976 -2.014 1.00 92.44 192 LEU A N 1
ATOM 1569 C CA . LEU A 1 192 ? -4.452 -6.564 -1.681 1.00 92.44 192 LEU A CA 1
ATOM 1570 C C . LEU A 1 192 ? -5.304 -5.907 -2.767 1.00 92.44 192 LEU A C 1
ATOM 1572 O O . LEU A 1 192 ? -4.805 -5.437 -3.783 1.00 92.44 192 LEU A O 1
ATOM 1576 N N . ASN A 1 193 ? -6.611 -5.890 -2.551 1.00 93.69 193 ASN A N 1
ATOM 1577 C CA . ASN A 1 193 ? -7.573 -5.238 -3.431 1.00 93.69 193 ASN A CA 1
ATOM 1578 C C . ASN A 1 193 ? -8.395 -4.191 -2.662 1.00 93.69 193 ASN A C 1
ATOM 1580 O O . ASN A 1 193 ? -8.186 -3.937 -1.473 1.00 93.69 193 ASN A O 1
ATOM 1584 N N . ILE A 1 194 ? -9.361 -3.565 -3.329 1.00 94.25 194 ILE A N 1
ATOM 1585 C CA . ILE A 1 194 ? -10.195 -2.523 -2.718 1.00 94.25 194 ILE A CA 1
ATOM 1586 C C . ILE A 1 194 ? -10.955 -2.976 -1.456 1.00 94.25 194 ILE A C 1
ATOM 1588 O O . ILE A 1 194 ? -11.188 -2.167 -0.559 1.00 94.25 194 ILE A O 1
ATOM 1592 N N . ILE A 1 195 ? -11.341 -4.255 -1.357 1.00 91.88 195 ILE A N 1
ATOM 1593 C CA . ILE A 1 195 ? -12.009 -4.818 -0.171 1.00 91.88 195 ILE A CA 1
ATOM 1594 C C . ILE A 1 195 ? -11.034 -4.802 1.002 1.00 91.88 195 ILE A C 1
ATOM 1596 O O . ILE A 1 195 ? -11.403 -4.381 2.096 1.00 91.88 195 ILE A O 1
ATOM 1600 N N . ASN A 1 196 ? -9.778 -5.175 0.756 1.00 92.12 196 ASN A N 1
ATOM 1601 C CA . ASN A 1 196 ? -8.723 -5.113 1.756 1.00 92.12 196 ASN A CA 1
ATOM 1602 C C . ASN A 1 196 ? -8.458 -3.665 2.204 1.00 92.12 196 ASN A C 1
ATOM 1604 O O . ASN A 1 196 ? -8.356 -3.389 3.395 1.00 92.12 196 ASN A O 1
ATOM 1608 N N . VAL A 1 197 ? -8.448 -2.700 1.283 1.00 94.38 197 VAL A N 1
ATOM 1609 C CA . VAL A 1 197 ? -8.286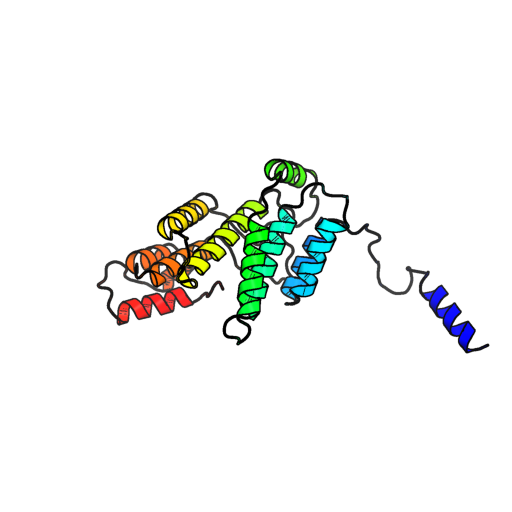 -1.280 1.645 1.00 94.38 197 VAL A CA 1
ATOM 1610 C C . VAL A 1 197 ? -9.433 -0.780 2.539 1.00 94.38 197 VAL A C 1
ATOM 1612 O O . VAL A 1 197 ? -9.192 -0.061 3.510 1.00 94.38 197 VAL A O 1
ATOM 1615 N N . LYS A 1 198 ? -10.677 -1.197 2.273 1.00 93.75 198 LYS A N 1
ATOM 1616 C CA . LYS A 1 198 ? -11.835 -0.887 3.133 1.00 93.75 198 LYS A CA 1
ATOM 1617 C C . LYS A 1 198 ? -11.769 -1.582 4.492 1.00 93.75 198 LYS A C 1
ATOM 1619 O O . LYS A 1 198 ? -12.126 -0.986 5.507 1.00 93.75 198 LYS A O 1
ATOM 1624 N N . LEU A 1 199 ? -11.281 -2.822 4.534 1.00 92.06 199 LEU A N 1
ATOM 1625 C CA . LEU A 1 199 ? -11.014 -3.515 5.791 1.00 92.06 199 LEU A CA 1
ATOM 1626 C C . LEU A 1 199 ? -9.987 -2.744 6.627 1.00 92.06 199 LEU A C 1
ATOM 1628 O O . LEU A 1 199 ? -10.213 -2.517 7.815 1.00 92.06 199 LEU A O 1
ATOM 1632 N N . TYR A 1 200 ? -8.904 -2.282 6.002 1.00 93.44 200 TYR A N 1
ATOM 1633 C CA . TYR A 1 200 ? -7.904 -1.453 6.667 1.00 93.44 200 TYR A CA 1
ATOM 1634 C C . TYR A 1 200 ? -8.506 -0.143 7.196 1.00 93.44 200 TYR A C 1
ATOM 1636 O O . TYR A 1 200 ? -8.258 0.220 8.344 1.00 93.44 200 TYR A O 1
ATOM 1644 N N . LEU A 1 201 ? -9.376 0.528 6.430 1.00 95.19 201 LEU A N 1
ATOM 1645 C CA . LEU A 1 201 ? -10.112 1.703 6.916 1.00 95.19 201 LEU A CA 1
ATOM 1646 C C . LEU A 1 201 ? -10.909 1.392 8.193 1.00 95.19 201 LEU A C 1
ATOM 1648 O O . LEU A 1 201 ? -10.821 2.130 9.177 1.00 95.19 201 LEU A O 1
ATOM 1652 N N . SER A 1 202 ? -11.626 0.267 8.218 1.00 93.81 202 SER A N 1
ATOM 1653 C CA . SER A 1 202 ? -12.318 -0.178 9.428 1.00 93.81 202 SER A CA 1
ATOM 1654 C C . SER A 1 202 ? -11.350 -0.419 10.595 1.00 93.81 202 SER A C 1
ATOM 1656 O O . SER A 1 202 ? -11.662 -0.065 11.736 1.00 93.81 202 SER A O 1
ATOM 1658 N N . GLN A 1 203 ? -10.165 -0.987 10.335 1.00 93.12 203 GLN A N 1
ATOM 1659 C CA . GLN A 1 203 ? -9.149 -1.259 11.363 1.00 93.12 203 GLN A CA 1
ATOM 1660 C C . GLN A 1 203 ? -8.626 0.038 11.979 1.00 93.12 203 GLN A C 1
ATOM 1662 O O . GLN A 1 203 ? -8.437 0.116 13.195 1.00 93.12 203 GLN A O 1
ATOM 1667 N N . ILE A 1 204 ? -8.460 1.083 11.169 1.00 95.00 204 ILE A N 1
ATOM 1668 C CA . ILE A 1 204 ? -8.091 2.414 11.655 1.00 95.00 204 ILE A CA 1
ATOM 1669 C C . ILE A 1 204 ? -9.196 2.980 12.547 1.00 95.00 204 ILE A C 1
ATOM 1671 O O . ILE A 1 204 ? -8.904 3.407 13.665 1.00 95.00 204 ILE A O 1
ATOM 1675 N N . TYR A 1 205 ? -10.459 2.939 12.106 1.00 95.81 205 TYR A N 1
ATOM 1676 C CA . TYR A 1 205 ? -11.584 3.403 12.923 1.00 95.81 205 TYR A CA 1
ATOM 1677 C C . TYR A 1 205 ? -11.642 2.685 14.274 1.00 95.81 205 TYR A C 1
ATOM 1679 O O . TYR A 1 205 ? -11.796 3.331 15.313 1.00 95.81 205 TYR A O 1
ATOM 1687 N N . PHE A 1 206 ? -11.413 1.370 14.290 1.00 94.62 206 PHE A N 1
ATOM 1688 C CA . PHE A 1 206 ? -11.331 0.599 15.527 1.00 94.62 206 PHE A CA 1
ATOM 1689 C C . PHE A 1 206 ? -10.211 1.106 16.450 1.00 94.62 206 PHE A C 1
ATOM 1691 O O . PHE A 1 206 ? -10.452 1.360 17.632 1.00 94.62 206 PHE A O 1
ATOM 1698 N N . ARG A 1 207 ? -8.994 1.305 15.922 1.00 93.50 207 ARG A N 1
ATOM 1699 C CA . ARG A 1 207 ? -7.830 1.806 16.687 1.00 93.50 207 ARG A CA 1
ATOM 1700 C C . ARG A 1 207 ? -8.058 3.205 17.259 1.00 93.50 207 ARG A C 1
ATOM 1702 O O . ARG A 1 207 ? -7.547 3.509 18.335 1.00 93.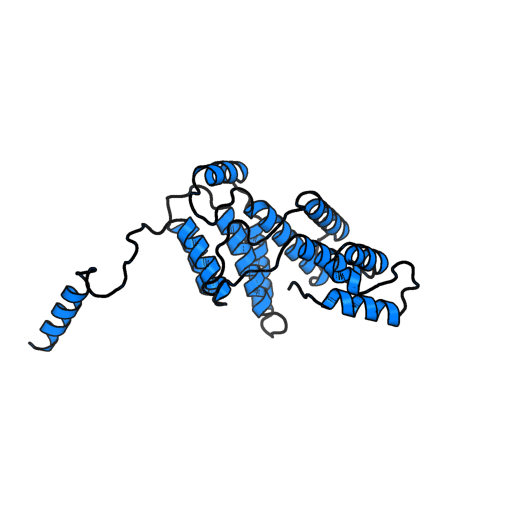50 207 ARG A O 1
ATOM 1709 N N . LEU A 1 208 ? -8.842 4.037 16.575 1.00 94.56 208 LEU A N 1
ATOM 1710 C CA . LEU A 1 208 ? -9.233 5.374 17.032 1.00 94.56 208 LEU A CA 1
ATOM 1711 C C . LEU A 1 208 ? -10.390 5.362 18.046 1.00 94.56 208 LEU A C 1
ATOM 1713 O O . LEU A 1 208 ? -10.768 6.417 18.556 1.00 94.56 208 LEU A O 1
ATOM 1717 N N . GLY A 1 209 ? -10.962 4.194 18.351 1.00 94.00 209 GLY A N 1
ATOM 1718 C CA . GLY A 1 209 ? -12.135 4.060 19.217 1.00 94.00 209 GLY A CA 1
ATOM 1719 C C . GLY A 1 209 ? -13.452 4.469 18.547 1.00 94.00 209 GLY A C 1
ATOM 1720 O O . GLY A 1 209 ? -14.465 4.633 19.227 1.00 94.00 209 GLY A O 1
ATOM 1721 N N . GLN A 1 210 ? -13.457 4.634 17.223 1.00 95.50 210 GLN A N 1
ATOM 1722 C CA . GLN A 1 210 ? -14.633 4.930 16.403 1.00 95.50 210 GLN A CA 1
ATOM 1723 C C . GLN A 1 210 ? -15.326 3.619 16.005 1.00 95.50 210 GLN A C 1
ATOM 1725 O O . GLN A 1 210 ? -15.346 3.214 14.845 1.00 95.50 210 GLN A O 1
ATOM 1730 N N . PHE A 1 211 ? -15.858 2.906 16.999 1.00 94.88 211 PHE A N 1
ATOM 1731 C CA . PHE A 1 211 ? -16.383 1.547 16.813 1.00 94.88 211 PHE A CA 1
ATOM 1732 C C . PHE A 1 211 ? -17.613 1.481 15.899 1.00 94.88 211 PHE A C 1
ATOM 1734 O O . PHE A 1 211 ? -17.750 0.531 15.133 1.00 94.88 211 PHE A O 1
ATOM 1741 N N . GLU A 1 212 ? -18.479 2.496 15.940 1.00 94.94 212 GLU A N 1
ATOM 1742 C CA . GLU A 1 212 ? -19.638 2.589 15.045 1.00 94.94 212 GLU A CA 1
ATOM 1743 C C . GLU A 1 212 ? -19.200 2.714 13.580 1.00 94.94 212 GLU A C 1
ATOM 1745 O O . GLU A 1 212 ? -19.660 1.942 12.742 1.00 94.94 212 GLU A O 1
ATOM 1750 N N . ASP A 1 213 ? -18.251 3.607 13.285 1.00 94.44 213 ASP A N 1
ATOM 1751 C CA . ASP A 1 213 ? -17.697 3.786 11.936 1.00 94.44 213 ASP A CA 1
ATOM 1752 C C . ASP A 1 213 ? -16.986 2.511 11.455 1.00 94.44 213 ASP A C 1
ATOM 1754 O O . ASP A 1 213 ? -17.229 2.036 10.347 1.00 94.44 213 ASP A O 1
ATOM 1758 N N . SER A 1 214 ? -16.184 1.884 12.322 1.00 94.31 214 SER A N 1
ATOM 1759 C CA . SER A 1 214 ? -15.537 0.595 12.045 1.00 94.31 214 SER A CA 1
ATOM 1760 C C . SER A 1 214 ? -16.554 -0.498 11.683 1.00 94.31 214 SER A C 1
ATOM 1762 O O . SER A 1 214 ? -16.398 -1.189 10.671 1.00 94.31 214 SER A O 1
ATOM 1764 N N . CYS A 1 215 ? -17.625 -0.624 12.468 1.00 92.94 215 CYS A N 1
ATOM 1765 C CA . CYS A 1 215 ? -18.704 -1.578 12.224 1.00 92.94 215 CYS A CA 1
ATOM 1766 C C . CYS A 1 215 ? -19.441 -1.294 10.907 1.00 92.94 215 CYS A C 1
ATOM 1768 O O . CYS A 1 215 ? -19.689 -2.213 10.122 1.00 92.94 215 CYS A O 1
ATOM 1770 N N . ASN A 1 216 ? -19.759 -0.024 10.644 1.00 92.31 216 ASN A N 1
ATOM 1771 C CA . ASN A 1 216 ? -20.452 0.400 9.432 1.00 92.31 216 ASN A CA 1
ATOM 1772 C C . ASN A 1 216 ? -19.634 0.099 8.173 1.00 92.31 216 ASN A C 1
ATOM 1774 O O . ASN A 1 216 ? -20.205 -0.371 7.190 1.00 92.31 216 ASN A O 1
ATOM 1778 N N . GLU A 1 217 ? -18.316 0.308 8.201 1.00 91.50 217 GLU A N 1
ATOM 1779 C CA .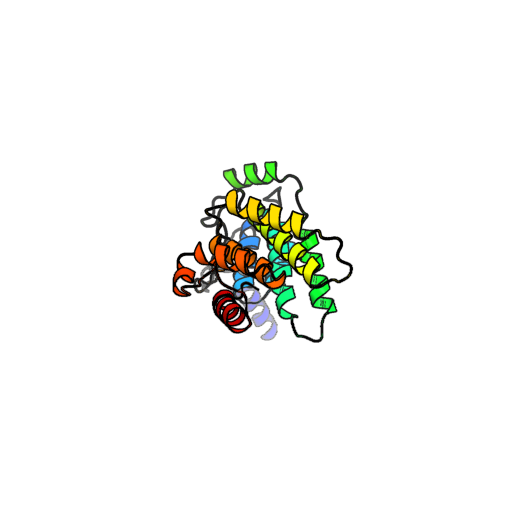 GLU A 1 217 ? -17.433 -0.057 7.089 1.00 91.50 217 GLU A CA 1
ATOM 1780 C C . GLU A 1 217 ? -17.385 -1.574 6.863 1.00 91.50 217 GLU A C 1
ATOM 1782 O O . GLU A 1 217 ? -17.540 -2.032 5.732 1.00 91.50 217 GLU A O 1
ATOM 1787 N N . LEU A 1 218 ? -17.271 -2.382 7.925 1.00 89.50 218 LEU A N 1
ATOM 1788 C CA . LEU A 1 218 ? -17.270 -3.847 7.798 1.00 89.50 218 LEU A CA 1
ATOM 1789 C C . LEU A 1 218 ? -18.578 -4.398 7.235 1.00 89.50 218 LEU A C 1
ATOM 1791 O O . LEU A 1 218 ? -18.557 -5.284 6.383 1.00 89.50 218 LEU A O 1
ATOM 1795 N N . ASN A 1 219 ? -19.723 -3.876 7.677 1.00 87.56 219 ASN A N 1
ATOM 1796 C CA . ASN A 1 219 ? -21.031 -4.349 7.223 1.00 87.56 219 ASN A CA 1
ATOM 1797 C C . ASN A 1 219 ? -21.295 -4.058 5.731 1.00 87.56 219 ASN A C 1
ATOM 1799 O O . ASN A 1 219 ? -22.161 -4.696 5.118 1.00 87.56 219 ASN A O 1
ATOM 1803 N N . GLN A 1 220 ? -20.535 -3.145 5.118 1.00 85.56 220 GLN A N 1
ATOM 1804 C CA . GLN A 1 220 ? -20.558 -2.922 3.671 1.00 85.56 220 GLN A CA 1
ATOM 1805 C C . GLN A 1 220 ? -19.807 -4.011 2.886 1.00 85.56 220 GLN A C 1
ATOM 1807 O O . GLN A 1 220 ? -20.028 -4.147 1.681 1.00 85.56 220 GLN A O 1
ATOM 1812 N N . LEU A 1 221 ? -18.941 -4.797 3.534 1.00 86.19 221 LEU A N 1
ATOM 1813 C CA . LEU A 1 221 ? -18.135 -5.833 2.891 1.00 86.19 221 LEU A CA 1
ATOM 1814 C C . LEU A 1 221 ? -18.871 -7.175 2.908 1.00 86.19 221 LEU A C 1
ATOM 1816 O O . LEU A 1 221 ? -19.140 -7.752 3.960 1.00 86.19 221 LEU A O 1
ATOM 1820 N N . THR A 1 222 ? -19.179 -7.703 1.723 1.00 77.94 222 THR A N 1
ATOM 1821 C CA . THR A 1 222 ? -20.009 -8.909 1.545 1.00 77.94 222 THR A CA 1
ATOM 1822 C C . THR A 1 222 ? -19.494 -10.128 2.317 1.00 77.94 222 THR A C 1
ATOM 1824 O O . THR A 1 222 ? -20.290 -10.884 2.875 1.00 77.94 222 THR A O 1
ATOM 1827 N N . ASP A 1 223 ? -18.174 -10.310 2.397 1.00 70.75 223 ASP A N 1
ATOM 1828 C CA . ASP A 1 223 ? -17.563 -11.439 3.109 1.00 70.75 223 ASP A CA 1
ATOM 1829 C C . ASP A 1 223 ? -17.677 -11.323 4.635 1.00 70.75 223 ASP A C 1
ATOM 1831 O O . ASP A 1 223 ? -17.766 -12.343 5.328 1.00 70.75 223 ASP A O 1
ATOM 1835 N N . TYR A 1 224 ? -17.792 -10.093 5.141 1.00 69.00 224 TYR A N 1
ATOM 1836 C CA . TYR A 1 224 ? -17.887 -9.767 6.563 1.00 69.00 224 TYR A CA 1
ATOM 1837 C C . TYR A 1 224 ? -19.330 -9.598 7.046 1.00 69.00 224 TYR A C 1
ATOM 1839 O O . TYR A 1 224 ? -19.576 -9.616 8.248 1.00 69.00 224 TYR A O 1
ATOM 1847 N N . GLN A 1 225 ? -20.325 -9.596 6.152 1.00 63.62 225 GLN A N 1
ATOM 1848 C CA . GLN A 1 225 ? -21.744 -9.674 6.539 1.00 63.62 225 GLN A CA 1
ATOM 1849 C C . GLN A 1 225 ? -22.075 -10.935 7.358 1.00 63.62 225 GLN A C 1
ATOM 1851 O O . GLN A 1 225 ? -23.055 -10.956 8.104 1.00 63.62 225 GLN A O 1
ATOM 1856 N N . LYS A 1 226 ? -21.243 -11.984 7.277 1.00 65.38 226 LYS A N 1
ATOM 1857 C CA . LYS A 1 226 ? -21.356 -13.193 8.114 1.00 65.38 226 LYS A CA 1
ATOM 1858 C C . LYS A 1 226 ? -21.174 -12.912 9.606 1.00 65.38 226 LYS A C 1
ATOM 1860 O O . LYS A 1 226 ? -21.656 -13.699 10.416 1.00 65.38 226 LYS A O 1
ATOM 1865 N N . CYS A 1 227 ? -20.518 -11.809 9.955 1.00 76.19 227 CYS A N 1
ATOM 1866 C CA . CYS A 1 227 ? -20.338 -11.385 11.334 1.00 76.19 227 CYS A CA 1
ATOM 1867 C C . CYS A 1 227 ? -21.630 -10.918 12.005 1.00 76.19 227 CYS A C 1
ATOM 1869 O O . CYS A 1 227 ? -21.709 -10.944 13.230 1.00 76.19 227 CYS A O 1
ATOM 1871 N N . ASN A 1 228 ? -22.648 -10.532 11.221 1.00 77.06 228 ASN A N 1
ATOM 1872 C CA . ASN A 1 228 ? -23.959 -10.107 11.718 1.00 77.06 228 ASN A CA 1
ATOM 1873 C C . ASN A 1 228 ? -23.850 -9.097 12.882 1.00 77.06 228 ASN A C 1
ATOM 1875 O O . ASN A 1 228 ? -24.517 -9.246 13.910 1.00 77.06 228 ASN A O 1
ATOM 1879 N N . LEU A 1 229 ? -22.961 -8.109 12.727 1.00 82.62 229 LEU A N 1
ATOM 1880 C CA . LEU A 1 229 ? -22.713 -7.080 13.732 1.00 82.62 229 LEU A CA 1
ATOM 1881 C C . LEU A 1 229 ? -23.874 -6.088 13.748 1.00 82.62 229 LEU A C 1
ATOM 1883 O O . LEU A 1 229 ? -24.284 -5.581 12.701 1.00 82.62 229 LEU A O 1
ATOM 1887 N N . ASP A 1 230 ? -24.374 -5.794 14.944 1.00 86.56 230 ASP A N 1
ATOM 1888 C CA . ASP A 1 230 ? -25.305 -4.693 15.173 1.00 86.56 230 ASP A CA 1
ATOM 1889 C C . ASP A 1 230 ? -24.507 -3.415 15.453 1.00 86.56 230 ASP A C 1
ATOM 1891 O O . ASP A 1 230 ? -23.873 -3.300 16.502 1.00 86.56 230 ASP A O 1
ATOM 1895 N N . CYS A 1 231 ? -24.503 -2.478 14.500 1.00 89.44 231 CYS A N 1
ATOM 1896 C CA . CYS A 1 231 ? -23.770 -1.218 14.642 1.00 89.44 231 CYS A CA 1
ATOM 1897 C C . CYS A 1 231 ? -24.538 -0.159 15.448 1.00 89.44 231 CYS A C 1
ATOM 1899 O O . CYS A 1 231 ? -23.916 0.790 15.919 1.00 89.44 231 CYS A O 1
ATOM 1901 N N . ASP A 1 232 ? -25.852 -0.323 15.652 1.00 88.19 232 ASP A N 1
ATOM 1902 C CA . ASP A 1 232 ? -26.689 0.579 16.463 1.00 88.19 232 ASP A CA 1
ATOM 1903 C C . ASP A 1 232 ? -26.822 0.031 17.893 1.00 88.19 232 ASP A C 1
ATOM 1905 O O . ASP A 1 232 ? -27.904 -0.264 18.406 1.00 88.19 232 ASP A O 1
ATOM 1909 N N . THR A 1 233 ? -25.669 -0.169 18.532 1.00 86.00 233 THR A N 1
ATOM 1910 C CA . THR A 1 233 ? -25.563 -0.767 19.864 1.00 86.00 233 THR A CA 1
ATOM 1911 C C . THR A 1 233 ? -24.808 0.131 20.838 1.00 86.00 233 THR A C 1
ATOM 1913 O O . THR A 1 233 ? -24.086 1.059 20.472 1.00 86.00 233 THR A O 1
ATOM 1916 N N . VAL A 1 234 ? -24.941 -0.172 22.129 1.00 89.94 234 VAL A N 1
ATOM 1917 C CA . VAL A 1 234 ? -24.049 0.391 23.142 1.00 89.94 234 VAL A CA 1
ATOM 1918 C C . VAL A 1 234 ? -22.722 -0.359 23.070 1.00 89.94 234 VAL A C 1
ATOM 1920 O O . VAL A 1 234 ? -22.670 -1.559 23.337 1.00 89.94 234 VAL A O 1
ATOM 1923 N N . TRP A 1 235 ? -21.643 0.349 22.741 1.00 90.44 235 TRP A N 1
ATOM 1924 C CA . TRP A 1 235 ? -20.290 -0.209 22.696 1.00 90.44 235 TRP A CA 1
ATOM 1925 C C . TRP A 1 235 ? -19.763 -0.520 24.102 1.00 90.44 235 TRP A C 1
ATOM 1927 O O . TRP A 1 235 ? -19.115 0.301 24.752 1.00 90.44 235 TRP A O 1
ATOM 1937 N N . ASP A 1 236 ? -20.086 -1.717 24.585 1.00 91.50 236 ASP A N 1
ATOM 1938 C CA . ASP A 1 236 ? -19.511 -2.323 25.779 1.00 91.50 236 ASP A CA 1
ATOM 1939 C C . ASP A 1 236 ? -18.393 -3.314 25.420 1.00 91.50 236 ASP A C 1
ATOM 1941 O O . ASP A 1 236 ? -18.078 -3.535 24.250 1.00 91.50 236 ASP A O 1
ATOM 1945 N N . TYR A 1 237 ? -17.777 -3.916 26.439 1.00 90.44 237 TYR A N 1
ATOM 1946 C CA . TYR A 1 237 ? -16.684 -4.870 26.244 1.00 90.44 237 TYR A CA 1
ATOM 1947 C C . TYR A 1 237 ? -17.066 -6.035 25.317 1.00 90.44 237 TYR A C 1
ATOM 1949 O O . TYR A 1 237 ? -16.262 -6.416 24.475 1.00 90.44 237 TYR A O 1
ATOM 1957 N N . SER A 1 238 ? -18.291 -6.563 25.429 1.00 90.25 238 SER A N 1
ATOM 1958 C CA . SER A 1 238 ? -18.728 -7.708 24.626 1.00 90.25 238 SER A CA 1
ATOM 1959 C C . SER A 1 238 ? -18.910 -7.329 23.159 1.00 90.25 238 SER A C 1
ATOM 1961 O O . SER A 1 238 ? -18.522 -8.092 22.280 1.00 90.25 238 SER A O 1
ATOM 1963 N N . ASN A 1 239 ? -19.486 -6.159 22.879 1.00 90.00 239 ASN A N 1
ATOM 1964 C CA . ASN A 1 239 ? -19.691 -5.700 21.504 1.00 90.00 239 ASN A CA 1
ATOM 1965 C C . ASN A 1 239 ? -18.370 -5.306 20.831 1.00 90.00 239 ASN A C 1
ATOM 1967 O O . ASN A 1 239 ? -18.177 -5.590 19.651 1.00 90.00 239 ASN A O 1
ATOM 1971 N N . ILE A 1 240 ? -17.439 -4.712 21.586 1.00 91.94 240 ILE A N 1
ATOM 1972 C CA . ILE A 1 240 ? -16.084 -4.409 21.102 1.00 91.94 240 ILE A CA 1
ATOM 1973 C C . ILE A 1 240 ? -15.314 -5.701 20.796 1.00 91.94 240 ILE A C 1
ATOM 1975 O O . ILE A 1 240 ? -14.642 -5.770 19.771 1.00 91.94 240 ILE A O 1
ATOM 1979 N N . GLU A 1 241 ? -15.419 -6.724 21.650 1.00 89.44 241 GLU A N 1
ATOM 1980 C CA . GLU A 1 241 ? -14.785 -8.030 21.428 1.00 89.44 241 GLU A CA 1
ATOM 1981 C C . GLU A 1 241 ? -15.322 -8.702 20.156 1.00 89.44 241 GLU A C 1
ATOM 1983 O O . GLU A 1 241 ? -14.531 -9.103 19.308 1.00 89.44 241 GLU A O 1
ATOM 1988 N N . ASN A 1 242 ? -16.643 -8.707 19.947 1.00 88.56 242 ASN A N 1
ATOM 1989 C CA . ASN A 1 242 ? -17.250 -9.235 18.719 1.00 88.56 242 ASN A CA 1
ATOM 1990 C C . ASN A 1 242 ? -16.766 -8.495 17.456 1.00 88.56 242 ASN A C 1
ATOM 1992 O O . ASN A 1 242 ? -16.474 -9.118 16.436 1.00 88.56 242 ASN A O 1
ATOM 1996 N N . LEU A 1 243 ? -16.674 -7.161 17.514 1.00 90.44 243 LEU A N 1
ATOM 1997 C CA . LEU A 1 243 ? -16.148 -6.356 16.408 1.00 90.44 243 LEU A CA 1
ATOM 1998 C C . LEU A 1 243 ? -14.674 -6.692 16.132 1.00 90.44 243 LEU A C 1
ATOM 2000 O O . LEU A 1 243 ? -14.290 -6.865 14.975 1.00 90.44 243 LEU A O 1
ATOM 2004 N N . LEU A 1 244 ? -13.863 -6.839 17.184 1.00 89.94 244 LEU A N 1
ATOM 2005 C CA . LEU A 1 244 ? -12.453 -7.206 17.075 1.00 89.94 244 LEU A CA 1
ATOM 2006 C C . LEU A 1 244 ? -12.261 -8.604 16.466 1.00 89.94 244 LEU A C 1
ATOM 2008 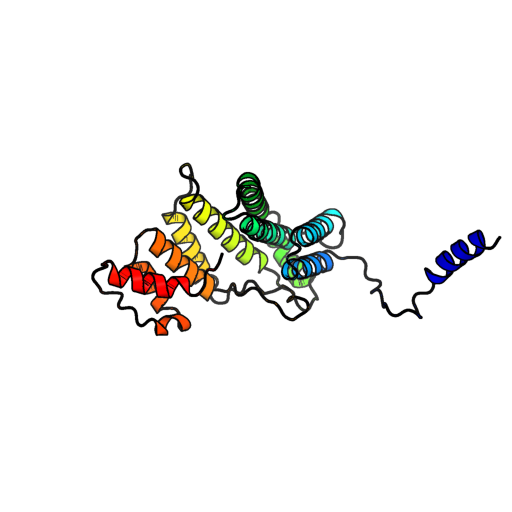O O . LEU A 1 244 ? -11.400 -8.790 15.606 1.00 89.94 244 LEU A O 1
ATOM 2012 N N . GLU A 1 245 ? -13.054 -9.591 16.876 1.00 87.06 245 GLU A N 1
ATOM 2013 C CA . GLU A 1 245 ? -13.010 -10.939 16.292 1.00 87.06 245 GLU A CA 1
ATOM 2014 C C . GLU A 1 245 ? -13.298 -10.909 14.786 1.00 87.06 245 GLU A C 1
ATOM 2016 O O . GLU A 1 245 ? -12.658 -11.611 14.005 1.00 87.06 245 GLU A O 1
ATOM 2021 N N . CYS A 1 246 ? -14.214 -10.044 14.360 1.00 85.94 246 CYS A N 1
ATOM 2022 C CA . CYS A 1 246 ? -14.571 -9.897 12.956 1.00 85.94 246 CYS A CA 1
ATOM 2023 C C . CYS A 1 246 ? -13.536 -9.148 12.126 1.00 85.94 246 CYS A C 1
ATOM 2025 O O . CYS A 1 246 ? -13.277 -9.520 10.984 1.00 85.94 246 CYS A O 1
ATOM 2027 N N . ILE A 1 247 ? -12.918 -8.117 12.691 1.00 86.62 247 ILE A N 1
ATOM 2028 C CA . ILE A 1 247 ? -11.954 -7.292 11.965 1.00 86.62 247 ILE A CA 1
ATOM 2029 C C . ILE A 1 247 ? -10.559 -7.920 11.875 1.00 86.62 247 ILE A C 1
ATOM 2031 O O . ILE A 1 247 ? -9.772 -7.575 10.996 1.00 86.62 247 ILE A O 1
ATOM 2035 N N . SER A 1 248 ? -10.257 -8.855 12.778 1.00 77.38 248 SER A N 1
ATOM 2036 C CA . SER A 1 248 ? -8.979 -9.573 12.839 1.00 77.38 248 SER A CA 1
ATOM 2037 C C . SER A 1 248 ? -8.909 -10.793 11.915 1.00 77.38 248 SER A C 1
ATOM 2039 O O . SER A 1 248 ? -7.873 -11.453 11.862 1.00 77.38 248 SER A O 1
ATOM 2041 N N . PHE A 1 249 ? -9.978 -11.090 11.163 1.00 63.00 249 PHE A N 1
ATOM 2042 C CA . PHE A 1 249 ? -10.041 -12.252 10.268 1.00 63.00 249 PHE A CA 1
ATOM 2043 C C . PHE A 1 249 ? -9.052 -12.174 9.091 1.00 63.00 249 PHE A C 1
ATOM 2045 O O . PHE A 1 249 ? -8.627 -13.210 8.587 1.00 63.00 249 PHE A O 1
ATOM 2052 N N . GLU A 1 250 ? -8.653 -10.962 8.694 1.00 58.06 250 GLU A N 1
ATOM 2053 C CA . GLU A 1 250 ? -7.553 -10.714 7.759 1.00 58.06 250 GLU A CA 1
ATOM 2054 C C . GLU A 1 250 ? -6.677 -9.587 8.324 1.00 58.06 250 GLU A C 1
ATOM 2056 O O . GLU A 1 250 ? -7.042 -8.410 8.312 1.00 58.06 250 GLU A O 1
ATOM 2061 N N . VAL A 1 251 ? -5.522 -9.952 8.880 1.00 53.38 251 VAL A N 1
ATOM 2062 C CA . VAL A 1 251 ? -4.474 -8.976 9.194 1.00 53.38 251 VAL A CA 1
ATOM 2063 C C . VAL A 1 251 ? -3.798 -8.649 7.876 1.00 53.38 251 VAL A C 1
ATOM 2065 O O . VAL A 1 251 ? -3.206 -9.533 7.259 1.00 53.38 251 VAL A O 1
ATOM 2068 N N . LEU A 1 252 ? -3.942 -7.408 7.418 1.00 51.91 252 LEU A N 1
ATOM 2069 C CA . LEU A 1 252 ? -3.377 -7.020 6.133 1.00 51.91 252 LEU A CA 1
ATOM 2070 C C . LEU A 1 252 ? -1.866 -6.833 6.188 1.00 51.91 252 LEU A C 1
ATOM 2072 O O . LEU A 1 252 ? -1.231 -7.064 5.168 1.00 51.91 252 LEU A O 1
ATOM 2076 N N . PHE A 1 253 ? -1.298 -6.508 7.353 1.00 48.44 253 PHE A N 1
ATOM 2077 C CA . PHE A 1 253 ? 0.142 -6.373 7.594 1.00 48.44 253 PHE A CA 1
ATOM 2078 C C . PHE A 1 253 ? 0.459 -6.572 9.079 1.00 48.44 253 PHE A C 1
ATOM 2080 O O . PHE A 1 253 ? -0.316 -6.054 9.918 1.00 48.44 253 PHE A O 1
#

Sequence (253 aa):
MKKIICIYLLFVLSCNPSWFGLDEEIGIYSYHDGLAFAWESFFEDDYDLAINYIISSITETEDEPYFNSAYSTLGWLYLFKSNTFIGTENQDSLLFYRESAMEQFNYIDNENEAIIEYNTGCYYDHCCSDCFMADRKIGLLYTQIEEYFTDSESSQNIVDLLSELNLFINDNPEYDFMNGKPPGSNGETINLNIINVKLYLSQIYFRLGQFEDSCNELNQLTDYQKCNLDCDTVWDYSNIENLLECISFEVLF